Protein AF-A0A537VZK5-F1 (afdb_monomer)

Solvent-accessible surface area (backbone atoms only — not comparable to full-atom values): 18395 Å² total; per-residue (Å²): 130,75,86,84,69,88,68,86,87,81,90,80,52,67,83,76,54,86,67,63,68,49,71,30,63,66,46,79,45,68,76,48,63,39,73,44,89,52,49,59,64,36,48,45,47,54,58,51,16,31,22,66,58,9,38,40,39,42,30,26,63,31,46,58,53,68,75,75,38,53,90,72,53,58,36,39,59,65,86,51,36,68,50,45,47,51,54,50,47,51,53,52,49,52,42,42,75,72,62,44,44,65,63,48,29,78,39,42,51,56,53,47,56,73,60,74,35,38,86,65,44,71,49,78,49,66,49,80,35,42,14,63,35,74,67,23,55,52,50,44,54,52,51,63,75,42,44,69,62,43,48,72,66,74,82,44,54,70,70,52,51,51,52,42,46,51,44,33,52,34,66,88,19,35,33,55,44,67,29,35,27,39,21,36,30,24,36,55,64,88,73,72,97,76,75,91,78,66,81,75,70,100,75,64,49,74,57,55,48,48,50,63,10,75,58,40,63,74,46,48,73,70,47,43,52,51,53,54,74,45,44,46,83,44,78,47,52,57,69,43,69,80,39,50,52,70,37,85,36,58,50,32,41,35,31,54,37,42,35,31,40,35,27,46,96,88,41,81,74,48,79,43,40,58,30,36,73,49,52,56,63,14,59,73,71,72,40,43,23,84,35,26,31,32,27,73,28,56,30,37,30,40,35,20,46,57,66,36,45,52,45,42,51,75,74,26,64,54,41,33,53,43,53,53,50,52,52,56,53,53,62,58,64,76,76,111

pLDDT: mean 85.39, std 13.19, range [31.17, 97.88]

Secondary structure (DSSP, 8-state):
-GGGS--------TTTPPPPTT-EEEEEEES-GGG-S-HHHHHHHHHHTEEEEEEEEEEEEE-HHHHH-GGG--EESGGGHHHHHHHHHHHHHHHHHTT--SSHHHHHHHHHHHTT-EEEEEEEE--EEETTSHHHHHHHHHHHHHHHHHHHTSS--HHHHHHHHHHHH-TT-EEE--EEEEEEEEPPP------------TT--HHHHHHTSGGGTT--HHHHHHHHHHPEEEEE-TT-EEE-TTSB--EEEEEEES-EEEEETTEEEEEE-TT-EE-HHHHHHTSB-SSEEEESS-EEEEEEEHHHHHHHHHH-HHHHHHHHHHHHHHHHHTT-

Sequence (336 aa):
MIHETGLDVRRHDLDVDTLPEEEFDLIHGRAVVHNLKDPAEAVGRLASALKPGGWILLEDVEWSATLGQPDGLIVHPDAARPVVVKVWRAILGLMRKNGYNFDVARQLPTLLVDEDLVDVGAEVRASLVWGGSPPAGSAIRTIERFQDDLIGAADITEPEIDQTIAMLNDPSSALVRPAMVAAWGRRPHGDGGGGTQGMPPRTETVRSWMRTSPLFAKASEVEMSRVASLADELHVEEGEELTVEGQPGNTFFVIAKGTATVSRGGTRLVGLGPGSYFGEIALIEQGPRTATVTADSRMWLFVFDAKGFASLMNGIPSVANEIFRALAERKRNVKR

Nearest PDB structures (foldseek):
  3bpz-assembly1_D  TM=9.117E-01  e=1.332E-09  Mus musculus
  7t4u-assembly2_B  TM=8.070E-01  e=3.282E-10  Homo sapiens
  5kbf-assembly2_B  TM=7.351E-01  e=8.351E-10  Plasmodium falciparum 3D7
  4jv4-assembly1_A  TM=6.722E-01  e=6.788E-11  Bos taurus
  4z07-assembly1_C  TM=6.767E-01  e=1.831E-10  Homo sapiens

Foldseek 3Di:
DCPPPPDDDDDDDLQDDQADFQQALEAEAEQPLQQHPDSLSSLLSVLRNHHAFHKYKYKHFACCCLVPVQQPWDKPPSVLSVLLSQLVVLLVVVCVVVVGHNCVQVCVLVSCVVNPFAPKDKDKDKDKQFALDPVLVVVLVSSVVCVVVSVVVVSDDPVSNVSNNVLSNDRNIITIGGIMMMIMTTHHHPDDDDDPPDHDDPPQDPLNLLCQAPLCVPFDPVLSVLLSVQWDKDKDFAFDKPFAAQAQFFKKKAFSAAKKFKAAPNHTDDIDGRNDIDRVCCLVVVGGDRTIIGTRGITMIIMGGSVSVVCCLVVTVSNVVVVVVVVVVVVVVVVD

Mean predicted aligned error: 14.68 Å

Structure (mmCIF, N/CA/C/O backbone):
data_AF-A0A537VZK5-F1
#
_entry.id   AF-A0A537VZK5-F1
#
loop_
_atom_site.group_PDB
_atom_site.id
_atom_site.type_symbol
_atom_site.label_atom_id
_atom_site.label_alt_id
_atom_site.label_comp_id
_atom_site.label_asym_id
_atom_site.label_entity_id
_atom_site.label_seq_id
_atom_site.pdbx_PDB_ins_code
_atom_site.Cartn_x
_atom_site.Cartn_y
_atom_site.Cartn_z
_atom_site.occupancy
_atom_site.B_iso_or_equiv
_atom_site.auth_seq_id
_atom_site.auth_comp_id
_atom_site.auth_asym_id
_atom_site.auth_atom_id
_atom_site.pdbx_PDB_model_num
ATOM 1 N N . MET A 1 1 ? 21.939 -24.556 3.010 1.00 40.56 1 MET A N 1
ATOM 2 C CA . MET A 1 1 ? 20.934 -25.618 3.229 1.00 40.56 1 MET A CA 1
ATOM 3 C C . MET A 1 1 ? 19.870 -25.053 4.154 1.00 40.56 1 MET A C 1
ATOM 5 O O . MET A 1 1 ? 20.238 -24.463 5.154 1.00 40.56 1 MET A O 1
ATOM 9 N N . ILE A 1 2 ? 18.590 -25.152 3.788 1.00 52.56 2 ILE A N 1
ATOM 10 C CA . ILE A 1 2 ? 17.461 -24.421 4.413 1.00 52.56 2 ILE A CA 1
ATOM 11 C C . ILE A 1 2 ? 16.988 -25.058 5.747 1.00 52.56 2 ILE A C 1
ATOM 13 O O . ILE A 1 2 ? 16.162 -24.497 6.459 1.00 52.56 2 ILE A O 1
ATOM 17 N N . HIS A 1 3 ? 17.564 -26.194 6.147 1.00 50.75 3 HIS A N 1
ATOM 18 C CA . HIS A 1 3 ? 17.070 -27.032 7.247 1.00 50.75 3 HIS A CA 1
ATOM 19 C C . HIS A 1 3 ? 17.226 -26.473 8.679 1.00 50.75 3 HIS A C 1
ATOM 21 O O . HIS A 1 3 ? 16.722 -27.095 9.606 1.00 50.75 3 HIS A O 1
ATOM 27 N N . GLU A 1 4 ? 17.863 -25.317 8.892 1.00 55.53 4 GLU A N 1
ATOM 28 C CA . GLU A 1 4 ? 18.079 -24.744 10.241 1.00 55.53 4 GLU A CA 1
ATOM 29 C C . GLU A 1 4 ? 17.045 -23.682 10.663 1.00 55.53 4 GLU A C 1
ATOM 31 O O . GLU A 1 4 ? 17.162 -23.089 11.730 1.00 55.53 4 GLU A O 1
ATOM 36 N N . THR A 1 5 ? 16.024 -23.419 9.846 1.00 67.44 5 THR A N 1
ATOM 37 C CA . THR A 1 5 ? 15.188 -22.210 9.987 1.00 67.44 5 THR A CA 1
ATOM 38 C C . THR A 1 5 ? 13.800 -22.434 10.595 1.00 67.44 5 THR A C 1
ATOM 40 O O . THR A 1 5 ? 13.065 -21.469 10.779 1.00 67.44 5 THR A O 1
ATOM 43 N N . GLY A 1 6 ? 13.412 -23.676 10.908 1.00 81.94 6 GLY A N 1
ATOM 44 C CA . GLY A 1 6 ? 12.036 -23.976 11.337 1.00 81.94 6 GLY A CA 1
ATOM 45 C C . GLY A 1 6 ? 10.986 -23.741 10.239 1.00 81.94 6 GLY A C 1
ATOM 46 O O . GLY A 1 6 ? 9.806 -23.611 10.544 1.00 81.94 6 GLY A O 1
ATOM 47 N N . LEU A 1 7 ? 11.414 -23.669 8.973 1.00 83.81 7 LEU A N 1
ATOM 48 C CA . LEU A 1 7 ? 10.552 -23.481 7.809 1.00 83.81 7 LEU A CA 1
ATOM 49 C C . LEU A 1 7 ? 10.138 -24.831 7.211 1.00 83.81 7 LEU A C 1
ATOM 51 O O . LEU A 1 7 ? 10.992 -25.675 6.930 1.00 83.81 7 LEU A O 1
ATOM 55 N N . ASP A 1 8 ? 8.840 -24.995 6.952 1.00 86.12 8 ASP A N 1
ATOM 56 C CA . ASP A 1 8 ? 8.321 -26.008 6.029 1.00 86.12 8 ASP A CA 1
ATOM 57 C C . ASP A 1 8 ? 8.314 -25.417 4.612 1.00 86.12 8 ASP A C 1
ATOM 59 O O . ASP A 1 8 ? 7.637 -24.423 4.346 1.00 86.12 8 ASP A O 1
ATOM 63 N N . VAL A 1 9 ? 9.116 -25.983 3.707 1.00 89.38 9 VAL A N 1
ATOM 64 C CA . VAL A 1 9 ? 9.250 -25.486 2.331 1.00 89.38 9 VAL A CA 1
ATOM 65 C C . VAL A 1 9 ? 8.460 -26.387 1.399 1.00 89.38 9 VAL A C 1
ATOM 67 O O . VAL A 1 9 ? 8.862 -27.518 1.123 1.00 89.38 9 VAL A O 1
ATOM 70 N N . ARG A 1 10 ? 7.369 -25.848 0.856 1.00 88.56 10 ARG A N 1
ATOM 71 C CA . ARG A 1 10 ? 6.530 -26.517 -0.140 1.00 88.56 10 ARG A CA 1
ATOM 72 C C . ARG A 1 10 ? 6.710 -25.876 -1.512 1.00 88.56 10 ARG A C 1
ATOM 74 O O . ARG A 1 10 ? 7.043 -24.697 -1.626 1.00 88.56 10 ARG A O 1
ATOM 81 N N . ARG A 1 11 ? 6.495 -26.663 -2.566 1.00 90.62 11 ARG A N 1
ATOM 82 C CA . ARG A 1 11 ? 6.468 -26.186 -3.953 1.00 90.62 11 ARG A CA 1
ATOM 83 C C . ARG A 1 11 ? 5.035 -26.283 -4.459 1.00 90.62 11 ARG A C 1
ATOM 85 O O . ARG A 1 11 ? 4.481 -27.374 -4.430 1.00 90.62 11 ARG A O 1
ATOM 92 N N . HIS A 1 12 ? 4.507 -25.166 -4.944 1.00 89.00 12 HIS A N 1
ATOM 93 C CA . HIS A 1 12 ? 3.180 -25.069 -5.542 1.00 89.00 12 HIS A CA 1
ATOM 94 C C . HIS A 1 12 ? 3.254 -24.307 -6.866 1.00 89.00 12 HIS A C 1
ATOM 96 O O . HIS A 1 12 ? 4.015 -23.343 -6.987 1.00 89.00 12 HIS A O 1
ATOM 102 N N . ASP A 1 13 ? 2.467 -24.742 -7.840 1.00 90.69 13 ASP A N 1
ATOM 103 C CA . ASP A 1 13 ? 2.135 -24.007 -9.052 1.00 90.69 13 ASP A CA 1
ATOM 104 C C . ASP A 1 13 ? 0.774 -23.325 -8.867 1.00 90.69 13 ASP A C 1
ATOM 106 O O . ASP A 1 13 ? -0.269 -23.973 -8.892 1.00 90.69 13 ASP A O 1
ATOM 110 N N . LEU A 1 14 ? 0.778 -22.007 -8.664 1.00 89.62 14 LEU A N 1
ATOM 111 C CA . LEU A 1 14 ? -0.436 -21.238 -8.365 1.00 89.62 14 LEU A CA 1
ATOM 112 C C . LEU A 1 14 ? -1.453 -21.209 -9.518 1.00 89.62 14 LEU A C 1
ATOM 114 O O . LEU A 1 14 ? -2.614 -20.875 -9.272 1.00 89.62 14 LEU A O 1
ATOM 118 N N . ASP A 1 15 ? -1.056 -21.569 -10.745 1.00 88.19 15 ASP A N 1
ATOM 119 C CA . ASP A 1 15 ? -1.991 -21.658 -11.870 1.00 88.19 15 ASP A CA 1
ATOM 120 C C . ASP A 1 15 ? -2.901 -22.895 -11.760 1.00 88.19 15 ASP A C 1
ATOM 122 O O . ASP A 1 15 ? -4.039 -22.845 -12.230 1.00 88.19 15 ASP A O 1
ATOM 126 N N . VAL A 1 16 ? -2.432 -23.995 -11.154 1.00 89.31 16 VAL A N 1
ATOM 127 C CA . VAL A 1 16 ? -3.108 -25.308 -11.241 1.00 89.31 16 VAL A CA 1
ATOM 128 C C . VAL A 1 16 ? -3.256 -26.055 -9.920 1.00 89.31 16 VAL A C 1
ATOM 130 O O . VAL A 1 16 ? -4.174 -26.865 -9.787 1.00 89.31 16 VAL A O 1
ATOM 133 N N . ASP A 1 17 ? -2.378 -25.818 -8.950 1.00 90.94 17 ASP A N 1
ATOM 134 C CA . ASP A 1 17 ? -2.403 -26.549 -7.692 1.00 90.94 17 ASP A CA 1
ATOM 135 C C . ASP A 1 17 ? -3.514 -26.023 -6.784 1.00 90.94 17 ASP A C 1
ATOM 137 O O . ASP A 1 17 ? -3.741 -24.819 -6.642 1.00 90.94 17 ASP A O 1
ATOM 141 N N . THR A 1 18 ? -4.193 -26.947 -6.109 1.00 87.19 18 THR A N 1
ATOM 142 C CA . THR A 1 18 ? -5.117 -26.601 -5.030 1.00 87.19 18 THR A CA 1
ATOM 143 C C . THR A 1 18 ? -4.317 -26.204 -3.793 1.00 87.19 18 THR A C 1
ATOM 145 O O . THR A 1 18 ? -3.402 -26.920 -3.377 1.00 87.19 18 THR A O 1
ATOM 148 N N . LEU A 1 19 ? -4.667 -25.065 -3.199 1.00 89.44 19 LEU A N 1
ATOM 149 C CA . LEU A 1 19 ? -4.114 -24.625 -1.923 1.00 89.44 19 LEU A CA 1
ATOM 150 C C . LEU A 1 19 ? -4.980 -25.140 -0.767 1.00 89.44 19 LEU A C 1
ATOM 152 O O . LEU A 1 19 ? -6.185 -25.323 -0.945 1.00 89.44 19 LEU A O 1
ATOM 156 N N . PRO A 1 20 ? -4.386 -25.393 0.408 1.00 87.50 20 PRO A N 1
ATOM 157 C CA . PRO A 1 20 ? -5.155 -25.763 1.587 1.00 87.50 20 PRO A CA 1
ATOM 158 C C . PRO A 1 20 ? -6.077 -24.613 2.005 1.00 87.50 20 PRO A C 1
ATOM 160 O O . PRO A 1 20 ? -5.672 -23.454 1.984 1.00 87.50 20 PRO A O 1
ATOM 163 N N . GLU A 1 21 ? -7.309 -24.936 2.392 1.00 88.06 21 GLU A N 1
ATOM 164 C CA . GLU A 1 21 ? -8.277 -23.954 2.887 1.00 88.06 21 GLU A CA 1
ATOM 165 C C . GLU A 1 21 ? -7.982 -23.591 4.345 1.00 88.06 21 GLU A C 1
ATOM 167 O O . GLU A 1 21 ? -7.665 -24.459 5.159 1.00 88.06 21 GLU A O 1
ATOM 172 N N . GLU A 1 22 ? -8.112 -22.305 4.677 1.00 90.75 22 GLU A N 1
ATOM 173 C CA . GLU A 1 22 ? -8.005 -21.799 6.053 1.00 90.75 22 GLU A CA 1
ATOM 174 C C . GLU A 1 22 ? -6.732 -22.223 6.821 1.00 90.75 22 GLU A C 1
ATOM 176 O O . GLU A 1 22 ? -6.754 -22.400 8.041 1.00 90.75 22 GLU A O 1
ATOM 181 N N . GLU A 1 23 ? -5.594 -22.382 6.139 1.00 93.75 23 GLU A N 1
ATOM 182 C CA . GLU A 1 23 ? -4.337 -22.808 6.776 1.00 93.75 23 GLU A CA 1
ATOM 183 C C . GLU A 1 23 ? -3.498 -21.615 7.258 1.00 93.75 23 GLU A C 1
ATOM 185 O O . GLU A 1 23 ? -2.813 -21.706 8.284 1.00 93.75 23 GLU A O 1
ATOM 190 N N . PHE A 1 24 ? -3.570 -20.476 6.564 1.00 95.31 24 PHE A N 1
ATOM 191 C CA . PHE A 1 24 ? -2.608 -19.388 6.739 1.00 95.31 24 PHE A CA 1
ATOM 192 C C . PHE A 1 24 ? -3.184 -18.174 7.474 1.00 95.31 24 PHE A C 1
ATOM 194 O O . PHE A 1 24 ? -4.235 -17.642 7.126 1.00 95.31 24 PHE A O 1
ATOM 201 N N . ASP A 1 25 ? -2.447 -17.685 8.472 1.00 94.94 25 ASP A N 1
ATOM 202 C CA . ASP A 1 25 ? -2.722 -16.405 9.143 1.00 94.94 25 ASP A CA 1
ATOM 203 C C . ASP A 1 25 ? -2.212 -15.203 8.321 1.00 94.94 25 ASP A C 1
ATOM 205 O O . ASP A 1 25 ? -2.725 -14.089 8.442 1.00 94.94 25 ASP A O 1
ATOM 209 N N . LEU A 1 26 ? -1.204 -15.432 7.471 1.00 95.31 26 LEU A N 1
ATOM 210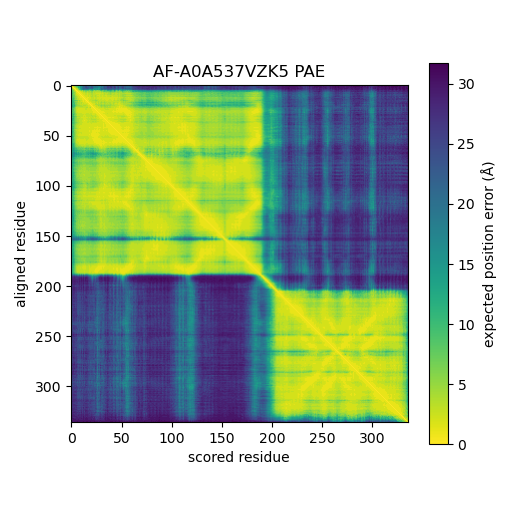 C CA . LEU A 1 26 ? -0.613 -14.446 6.571 1.00 95.31 26 LEU A CA 1
ATOM 211 C C . LEU A 1 26 ? -0.184 -15.111 5.259 1.00 95.31 26 LEU A C 1
ATOM 213 O O . LEU A 1 26 ? 0.545 -16.102 5.272 1.00 95.31 26 LEU A O 1
ATOM 217 N N . ILE A 1 27 ? -0.555 -14.502 4.138 1.00 97.12 27 ILE A N 1
ATOM 218 C CA . ILE A 1 27 ? -0.019 -14.803 2.811 1.00 97.12 27 ILE A CA 1
ATOM 219 C C . ILE A 1 27 ? 0.718 -13.568 2.303 1.00 97.12 27 ILE A C 1
ATOM 221 O O . ILE A 1 27 ? 0.155 -12.478 2.227 1.00 97.12 27 ILE A O 1
ATOM 225 N N . HIS A 1 28 ? 1.982 -13.740 1.925 1.00 96.94 28 HIS A N 1
ATOM 226 C CA . HIS A 1 28 ? 2.773 -12.698 1.275 1.00 96.94 28 HIS A CA 1
ATOM 227 C C . HIS A 1 28 ? 3.249 -13.188 -0.087 1.00 96.94 28 HIS A C 1
ATOM 229 O O . HIS A 1 28 ? 3.922 -14.213 -0.186 1.00 96.94 28 HIS A O 1
ATOM 235 N N . GLY A 1 29 ? 2.895 -12.454 -1.138 1.00 95.56 29 GLY A N 1
ATOM 236 C CA . GLY A 1 29 ? 3.362 -12.693 -2.498 1.00 95.56 29 GLY A CA 1
ATOM 237 C C . GLY A 1 29 ? 4.125 -11.477 -2.993 1.00 95.56 29 GLY A C 1
ATOM 238 O O . GLY A 1 29 ? 3.631 -10.359 -2.893 1.00 95.56 29 GLY A O 1
ATOM 239 N N . ARG A 1 30 ? 5.322 -11.671 -3.547 1.00 94.19 30 ARG A N 1
ATOM 240 C CA . ARG A 1 30 ? 6.125 -10.570 -4.087 1.00 94.19 30 ARG A CA 1
ATOM 241 C C . ARG A 1 30 ? 6.694 -10.928 -5.442 1.00 94.19 30 ARG A C 1
ATOM 243 O O . ARG A 1 30 ? 7.387 -11.934 -5.560 1.00 94.19 30 ARG A O 1
ATOM 250 N N . ALA A 1 31 ? 6.463 -10.064 -6.427 1.00 91.62 31 ALA A N 1
ATOM 251 C CA . ALA A 1 31 ? 6.943 -10.245 -7.790 1.00 91.62 31 ALA A CA 1
ATOM 252 C C . ALA A 1 31 ? 6.497 -11.592 -8.401 1.00 91.62 31 ALA A C 1
ATOM 254 O O . ALA A 1 31 ? 7.291 -12.259 -9.064 1.00 91.62 31 ALA A O 1
ATOM 255 N N . VAL A 1 32 ? 5.256 -12.014 -8.126 1.00 92.06 32 VAL A N 1
ATOM 256 C CA . VAL A 1 32 ? 4.755 -13.349 -8.496 1.00 92.06 32 VAL A CA 1
ATOM 257 C C . VAL A 1 32 ? 3.513 -13.306 -9.383 1.00 92.06 32 VAL A C 1
ATOM 259 O O . VAL A 1 32 ? 3.452 -14.073 -10.342 1.00 92.06 32 VAL A O 1
ATOM 262 N N . VAL A 1 33 ? 2.561 -12.403 -9.124 1.00 94.19 33 VAL A N 1
ATOM 263 C CA . VAL A 1 33 ? 1.228 -12.426 -9.751 1.00 94.19 33 VAL A CA 1
ATOM 264 C C . VAL A 1 33 ? 1.312 -12.100 -11.247 1.00 94.19 33 VAL A C 1
ATOM 266 O O . VAL A 1 33 ? 0.598 -12.693 -12.047 1.00 94.19 33 VAL A O 1
ATOM 269 N N . HIS A 1 34 ? 2.259 -11.256 -11.663 1.00 91.44 34 HIS A N 1
ATOM 270 C CA . HIS A 1 34 ? 2.532 -10.954 -13.078 1.00 91.44 34 HIS A CA 1
ATOM 271 C C . HIS A 1 34 ? 2.977 -12.150 -13.932 1.00 91.44 34 HIS A C 1
ATOM 273 O O . HIS A 1 34 ? 2.988 -12.032 -15.159 1.00 91.44 34 HIS A O 1
ATOM 279 N N . ASN A 1 35 ? 3.385 -13.264 -13.310 1.00 90.56 35 ASN A N 1
ATOM 280 C CA . ASN A 1 35 ? 3.770 -14.487 -14.021 1.00 90.56 35 ASN A CA 1
ATOM 281 C C . ASN A 1 35 ? 2.585 -15.438 -14.228 1.00 90.56 35 ASN A C 1
ATOM 283 O O . ASN A 1 35 ? 2.733 -16.421 -14.950 1.00 90.56 35 ASN A O 1
ATOM 287 N N . LEU A 1 36 ? 1.453 -15.183 -13.568 1.00 91.56 36 LEU A N 1
ATOM 288 C CA . LEU A 1 36 ? 0.306 -16.084 -13.554 1.00 91.56 36 LEU A CA 1
ATOM 289 C C . LEU A 1 36 ? -0.550 -15.879 -14.799 1.00 91.56 36 LEU A C 1
ATOM 291 O O . LEU A 1 36 ? -0.718 -14.754 -15.281 1.00 91.56 36 LEU A O 1
ATOM 295 N N . LYS A 1 37 ? -1.105 -16.978 -15.315 1.00 90.44 37 LYS A N 1
ATOM 296 C CA . LYS A 1 37 ? -1.960 -16.946 -16.510 1.00 90.44 37 LYS A CA 1
ATOM 297 C C . LYS A 1 37 ? -3.332 -16.375 -16.192 1.00 90.44 37 LYS A C 1
ATOM 299 O O . LYS A 1 37 ? -3.857 -15.597 -16.987 1.00 90.44 37 LYS A O 1
ATOM 304 N N . ASP A 1 38 ? -3.870 -16.745 -15.031 1.00 91.81 38 ASP A N 1
ATOM 305 C CA . ASP A 1 38 ? -5.116 -16.210 -14.488 1.00 91.81 38 ASP A CA 1
ATOM 306 C C . ASP A 1 38 ? -4.881 -15.635 -13.080 1.00 91.81 38 ASP A C 1
ATOM 308 O O . ASP A 1 38 ? -5.025 -16.329 -12.068 1.00 91.81 38 ASP A O 1
ATOM 312 N N . PRO A 1 39 ? -4.474 -14.355 -12.995 1.00 93.44 39 PRO A N 1
ATOM 313 C CA . PRO A 1 39 ? -4.279 -13.683 -11.721 1.00 93.44 39 PRO A CA 1
ATOM 314 C C . PRO A 1 39 ? -5.516 -13.662 -10.826 1.00 93.44 39 PRO A C 1
ATOM 316 O O . PRO A 1 39 ? -5.359 -13.720 -9.613 1.00 93.44 39 PRO A O 1
ATOM 319 N N . ALA A 1 40 ? -6.720 -13.557 -11.394 1.00 91.56 40 ALA A N 1
ATOM 320 C CA . ALA A 1 40 ? -7.941 -13.472 -10.601 1.00 91.56 40 ALA A CA 1
ATOM 321 C C . ALA A 1 40 ? -8.210 -14.806 -9.907 1.00 91.56 40 ALA A C 1
ATOM 323 O O . ALA A 1 40 ? -8.327 -14.854 -8.686 1.00 91.56 40 ALA A O 1
ATOM 324 N N . GLU A 1 41 ? -8.179 -15.902 -10.667 1.00 93.06 41 GLU A N 1
ATOM 325 C CA . GLU A 1 41 ? -8.389 -17.235 -10.107 1.00 93.06 41 GLU A CA 1
ATOM 326 C C . GLU A 1 41 ? -7.320 -17.589 -9.059 1.00 93.06 41 GLU A C 1
ATOM 328 O O . GLU A 1 41 ? -7.631 -18.104 -7.983 1.00 93.06 41 GLU A O 1
ATOM 333 N N . ALA A 1 42 ? -6.052 -17.269 -9.330 1.00 94.62 42 ALA A N 1
ATOM 334 C CA . ALA A 1 42 ? -4.977 -17.523 -8.379 1.00 94.62 42 ALA A CA 1
ATOM 335 C C . ALA A 1 42 ? -5.103 -16.682 -7.098 1.00 94.62 42 ALA A C 1
ATOM 337 O O . ALA A 1 42 ? -4.849 -17.193 -6.004 1.00 94.62 42 ALA A O 1
ATOM 338 N N . VAL A 1 43 ? -5.513 -15.413 -7.204 1.00 95.00 43 VAL A N 1
ATOM 339 C CA . VAL A 1 43 ? -5.774 -14.560 -6.035 1.00 95.00 43 VAL A CA 1
ATOM 340 C C . VAL A 1 43 ? -6.941 -15.106 -5.211 1.00 95.00 43 VAL A C 1
ATOM 342 O O . VAL A 1 43 ? -6.810 -15.160 -3.988 1.00 95.00 43 VAL A O 1
ATOM 345 N N . GLY A 1 44 ? -8.005 -15.615 -5.835 1.00 93.00 44 GLY A N 1
ATOM 346 C CA . GLY A 1 44 ? -9.110 -16.251 -5.110 1.00 93.00 44 GLY A CA 1
ATOM 347 C C . GLY A 1 44 ? -8.720 -17.535 -4.378 1.00 93.00 44 GLY A C 1
ATOM 348 O O . GLY A 1 44 ? -9.112 -17.751 -3.226 1.00 93.00 44 GLY A O 1
ATOM 349 N N . ARG A 1 45 ? -7.841 -18.357 -4.969 1.00 93.75 45 ARG A N 1
ATOM 350 C CA . ARG A 1 45 ? -7.252 -19.515 -4.267 1.00 93.75 45 ARG A CA 1
ATOM 351 C C . ARG A 1 45 ? -6.432 -19.083 -3.053 1.00 93.75 45 ARG A C 1
ATOM 353 O O . ARG A 1 45 ? -6.542 -19.695 -1.994 1.00 93.75 45 ARG A O 1
ATOM 360 N N . LEU A 1 46 ? -5.628 -18.025 -3.187 1.00 95.56 46 LEU A N 1
ATOM 361 C CA . LEU A 1 46 ? -4.853 -17.474 -2.071 1.00 95.56 46 LEU A CA 1
ATOM 362 C C . LEU A 1 46 ? -5.775 -16.913 -0.978 1.00 95.56 46 LEU A C 1
ATOM 364 O O . LEU A 1 46 ? -5.567 -17.206 0.194 1.00 95.56 46 LEU A O 1
ATOM 368 N N . ALA A 1 47 ? -6.816 -16.162 -1.339 1.00 93.69 47 ALA A N 1
ATOM 369 C CA . ALA A 1 47 ? -7.781 -15.617 -0.385 1.00 93.69 47 ALA A CA 1
ATOM 370 C C . ALA A 1 47 ? -8.512 -16.725 0.397 1.00 93.69 47 ALA A C 1
ATOM 372 O O . ALA A 1 47 ? -8.663 -16.625 1.615 1.00 93.69 47 ALA A O 1
ATOM 373 N N . SER A 1 48 ? -8.887 -17.816 -0.278 1.00 92.31 48 SER A N 1
ATOM 374 C CA . SER A 1 48 ? -9.536 -18.988 0.335 1.00 92.31 48 SER A CA 1
ATOM 375 C C . SER A 1 48 ? -8.620 -19.752 1.300 1.00 92.31 48 SER A C 1
ATOM 377 O O . SER A 1 48 ? -9.082 -20.363 2.264 1.00 92.31 48 SER A O 1
ATOM 379 N N . ALA A 1 49 ? -7.306 -19.687 1.080 1.00 95.44 49 ALA A N 1
ATOM 380 C CA . ALA A 1 49 ? -6.315 -20.324 1.939 1.00 95.44 49 ALA A CA 1
ATOM 381 C C . ALA A 1 49 ? -6.070 -19.573 3.265 1.00 95.44 49 ALA A C 1
ATOM 383 O O . ALA A 1 49 ? -5.409 -20.098 4.167 1.00 95.44 49 ALA A O 1
ATOM 384 N N . LEU A 1 50 ? -6.604 -18.355 3.416 1.00 95.94 50 LEU A N 1
ATOM 385 C CA . LEU A 1 50 ? -6.522 -17.594 4.661 1.00 95.94 50 LEU A CA 1
ATOM 386 C C . LEU A 1 50 ? -7.489 -18.134 5.715 1.00 95.94 50 LEU A C 1
ATOM 388 O O . LEU A 1 50 ? -8.653 -18.425 5.440 1.00 95.94 50 LEU A O 1
ATOM 392 N N . LYS A 1 51 ? -7.053 -18.164 6.972 1.00 95.69 51 LYS A N 1
ATOM 393 C CA . LYS A 1 51 ? -7.952 -18.304 8.128 1.00 95.69 51 LYS A CA 1
ATOM 394 C C . LYS A 1 51 ? -8.882 -17.095 8.253 1.00 95.69 51 LYS A C 1
ATOM 396 O O . LYS A 1 51 ? -8.525 -16.009 7.787 1.00 95.69 51 LYS A O 1
ATOM 401 N N . PRO A 1 52 ? -10.039 -17.218 8.927 1.00 91.94 52 PRO A N 1
ATOM 402 C CA . PRO A 1 52 ? -10.836 -16.055 9.303 1.00 91.94 52 PRO A CA 1
ATOM 403 C C . PRO A 1 52 ? -9.985 -15.039 10.080 1.00 91.94 52 PRO A C 1
ATOM 405 O O . PRO A 1 52 ? -9.375 -15.372 11.094 1.00 91.94 52 PRO A O 1
ATOM 408 N N . GLY A 1 53 ? -9.923 -13.795 9.606 1.00 85.81 53 GLY A N 1
ATOM 409 C CA . GLY A 1 53 ? -9.046 -12.760 10.159 1.00 85.81 53 GLY A CA 1
ATOM 410 C C . GLY A 1 53 ? -7.608 -12.744 9.641 1.00 85.81 53 GLY A C 1
ATOM 411 O O . GLY A 1 53 ? -6.860 -11.852 10.050 1.00 85.81 53 GLY A O 1
ATOM 412 N N . GLY A 1 54 ? -7.218 -13.689 8.783 1.00 93.81 54 GLY A N 1
ATOM 413 C CA . GLY A 1 54 ? -5.895 -13.746 8.165 1.00 93.81 54 GLY A CA 1
ATOM 414 C C . GLY A 1 54 ? -5.682 -12.637 7.136 1.00 93.81 54 GLY A C 1
ATOM 415 O O . GLY A 1 54 ? -6.642 -12.111 6.568 1.00 93.81 54 GLY A O 1
ATOM 416 N N . TRP A 1 55 ? -4.424 -12.275 6.898 1.00 95.31 55 TRP A N 1
ATOM 417 C CA . TRP A 1 55 ? -4.038 -11.194 5.987 1.00 95.31 55 TRP A CA 1
ATOM 418 C C . TRP A 1 55 ? -3.402 -11.718 4.706 1.00 95.31 55 TRP A C 1
ATOM 420 O O . TRP A 1 55 ? -2.615 -12.658 4.731 1.00 95.31 55 TRP A O 1
ATOM 430 N N . ILE A 1 56 ? -3.662 -11.044 3.592 1.00 97.62 56 ILE A N 1
ATOM 431 C CA . ILE A 1 56 ? -2.905 -11.204 2.353 1.00 97.62 56 ILE A CA 1
ATOM 432 C C . ILE A 1 56 ? -2.247 -9.880 1.982 1.00 97.62 56 ILE A C 1
ATOM 434 O O . ILE A 1 56 ? -2.874 -8.828 2.072 1.00 97.62 56 ILE A O 1
ATOM 438 N N . LEU A 1 57 ? -0.983 -9.940 1.571 1.00 97.56 57 LEU A N 1
ATOM 439 C CA . LEU A 1 57 ? -0.219 -8.832 1.008 1.00 97.56 57 LEU A CA 1
ATOM 440 C C . LEU A 1 57 ? 0.411 -9.298 -0.304 1.00 97.56 57 LEU A C 1
ATOM 442 O O . LEU A 1 57 ? 1.268 -10.182 -0.310 1.00 97.56 57 LEU A O 1
ATOM 446 N N . LEU A 1 58 ? -0.001 -8.689 -1.409 1.00 97.88 58 LEU A N 1
ATOM 447 C CA . LEU A 1 58 ? 0.545 -8.939 -2.736 1.00 97.88 58 LEU A CA 1
ATOM 448 C C . LEU A 1 58 ? 1.294 -7.704 -3.216 1.00 97.88 58 LEU A C 1
ATOM 450 O O . LEU A 1 58 ? 0.770 -6.592 -3.203 1.00 97.88 58 LEU A O 1
ATOM 454 N N . GLU A 1 59 ? 2.528 -7.908 -3.650 1.00 97.12 59 GLU A N 1
ATOM 455 C CA . GLU A 1 59 ? 3.390 -6.870 -4.189 1.00 97.12 59 GLU A CA 1
ATOM 456 C C . GLU A 1 59 ? 3.773 -7.196 -5.629 1.00 97.12 59 GLU A C 1
ATOM 458 O O . GLU A 1 59 ? 4.362 -8.251 -5.887 1.00 97.12 59 GLU A O 1
ATOM 463 N N . ASP A 1 60 ? 3.510 -6.273 -6.556 1.00 95.75 60 ASP A N 1
ATOM 464 C CA . ASP A 1 60 ? 3.972 -6.403 -7.934 1.00 95.75 60 ASP A CA 1
ATOM 465 C C . ASP A 1 60 ? 4.481 -5.120 -8.584 1.00 95.75 60 ASP A C 1
ATOM 467 O O . ASP A 1 60 ? 4.157 -3.997 -8.192 1.00 95.75 60 ASP A O 1
ATOM 471 N N . VAL A 1 61 ? 5.340 -5.310 -9.589 1.00 92.56 61 VAL A N 1
ATOM 472 C CA . VAL A 1 61 ? 6.068 -4.220 -10.243 1.00 92.56 61 VAL A CA 1
ATOM 473 C C . VAL A 1 61 ? 5.200 -3.541 -11.300 1.00 92.56 61 VAL A C 1
ATOM 475 O O . VAL A 1 61 ? 4.708 -4.173 -12.231 1.00 92.56 61 VAL A O 1
ATOM 478 N N . GLU A 1 62 ? 5.078 -2.225 -11.185 1.00 90.75 62 GLU A N 1
ATOM 479 C CA . GLU A 1 62 ? 4.317 -1.352 -12.066 1.00 90.75 62 GLU A CA 1
ATOM 480 C C . GLU A 1 62 ? 5.259 -0.623 -13.033 1.00 90.75 62 GLU A C 1
ATOM 482 O O . GLU A 1 62 ? 6.139 0.145 -12.631 1.00 90.75 62 GLU A O 1
ATOM 487 N N . TRP A 1 63 ? 5.073 -0.884 -14.328 1.00 87.00 63 TRP A N 1
ATOM 488 C CA . TRP A 1 63 ? 5.969 -0.432 -15.397 1.00 87.00 63 TRP A CA 1
ATOM 489 C C . TRP A 1 63 ? 5.381 0.684 -16.275 1.00 87.00 63 TRP A C 1
ATOM 491 O O . TRP A 1 63 ? 5.986 1.043 -17.290 1.00 87.00 63 TRP A O 1
ATOM 501 N N . SER A 1 64 ? 4.217 1.252 -15.933 1.00 77.81 64 SER A N 1
ATOM 502 C CA . SER A 1 64 ? 3.528 2.233 -16.785 1.00 77.81 64 SER A CA 1
ATOM 503 C C . SER A 1 64 ? 4.360 3.481 -17.066 1.00 77.81 64 SER A C 1
ATOM 505 O O . SER A 1 64 ? 4.297 3.996 -18.179 1.00 77.81 64 SER A O 1
ATOM 507 N N . ALA A 1 65 ? 5.192 3.936 -16.125 1.00 76.44 65 ALA A N 1
ATOM 508 C CA . ALA A 1 65 ? 6.073 5.082 -16.351 1.00 76.44 65 ALA A CA 1
ATOM 509 C C . ALA A 1 65 ? 7.081 4.808 -17.483 1.00 76.44 65 ALA A C 1
ATOM 511 O O . ALA A 1 65 ? 7.213 5.602 -18.412 1.00 76.44 65 ALA A O 1
ATOM 512 N N . THR A 1 66 ? 7.736 3.644 -17.459 1.00 76.06 66 THR A N 1
ATOM 513 C CA . THR A 1 66 ? 8.717 3.240 -18.479 1.00 76.06 66 THR A CA 1
ATOM 514 C C . THR A 1 66 ? 8.065 2.960 -19.836 1.00 76.06 66 THR A C 1
ATOM 516 O O . THR A 1 66 ? 8.649 3.260 -20.877 1.00 76.06 66 THR A O 1
ATOM 519 N N . LEU A 1 67 ? 6.857 2.386 -19.844 1.00 77.00 67 LEU A N 1
ATOM 520 C CA . LEU A 1 67 ? 6.161 1.989 -21.073 1.00 77.00 67 LEU A CA 1
ATOM 521 C C . LEU A 1 67 ? 5.356 3.128 -21.715 1.00 77.00 67 LEU A C 1
ATOM 523 O O . LEU A 1 67 ? 5.325 3.236 -22.940 1.00 77.00 67 LEU A O 1
ATOM 527 N N . GLY A 1 68 ? 4.685 3.943 -20.902 1.00 75.88 68 GLY A N 1
ATOM 528 C CA . GLY A 1 68 ? 3.696 4.932 -21.332 1.00 75.88 68 GLY A CA 1
ATOM 529 C C . GLY A 1 68 ? 4.169 6.385 -21.286 1.00 75.88 68 GLY A C 1
ATOM 530 O O . GLY A 1 68 ? 3.639 7.199 -22.037 1.00 75.88 68 GLY A O 1
ATOM 531 N N . GLN A 1 69 ? 5.163 6.724 -20.455 1.00 79.88 69 GLN A N 1
ATOM 532 C CA . GLN A 1 69 ? 5.717 8.085 -20.347 1.00 79.88 69 GLN A CA 1
ATOM 533 C C . GLN A 1 69 ? 7.259 8.094 -20.362 1.00 79.88 69 GLN A C 1
ATOM 535 O O . GLN A 1 69 ? 7.888 8.646 -19.457 1.00 79.88 69 GLN A O 1
ATOM 540 N N . PRO A 1 70 ? 7.893 7.510 -21.397 1.00 78.75 70 PRO A N 1
ATOM 541 C CA . PRO A 1 70 ? 9.347 7.343 -21.458 1.00 78.75 70 PRO A CA 1
ATOM 542 C C . PRO A 1 70 ? 10.126 8.659 -21.319 1.00 78.75 70 PRO A C 1
ATOM 544 O O . PRO A 1 70 ? 11.159 8.703 -20.653 1.00 78.75 70 PRO A O 1
ATOM 547 N N . ASP A 1 71 ? 9.604 9.745 -21.890 1.00 80.44 71 ASP A N 1
ATOM 548 C CA . ASP A 1 71 ? 10.253 11.058 -21.850 1.00 80.44 71 ASP A CA 1
ATOM 549 C C . ASP A 1 71 ? 10.209 11.698 -20.456 1.00 80.44 71 ASP A C 1
ATOM 551 O O . ASP A 1 71 ? 11.012 12.581 -20.167 1.00 80.44 71 ASP A O 1
ATOM 555 N N . GLY A 1 72 ? 9.309 11.244 -19.578 1.00 79.81 72 GLY A N 1
ATOM 556 C CA . GLY A 1 72 ? 9.186 11.692 -18.190 1.00 79.81 72 GLY A CA 1
ATOM 557 C C . GLY A 1 72 ? 9.975 10.847 -17.188 1.00 79.81 72 GLY A C 1
ATOM 558 O O . GLY A 1 72 ? 9.947 11.149 -15.994 1.00 79.81 72 GLY A O 1
ATOM 559 N N . LEU A 1 73 ? 10.668 9.792 -17.637 1.00 84.69 73 LEU A N 1
ATOM 560 C CA . LEU A 1 73 ? 11.424 8.924 -16.740 1.00 84.69 73 LEU A CA 1
ATOM 561 C C . LEU A 1 73 ? 12.577 9.703 -16.097 1.00 84.69 73 LEU A C 1
ATOM 563 O O . LEU A 1 73 ? 13.424 10.280 -16.780 1.00 84.69 73 LEU A O 1
ATOM 567 N N . ILE A 1 74 ? 12.624 9.694 -14.767 1.00 87.81 74 ILE A N 1
ATOM 568 C CA . ILE A 1 74 ? 13.684 10.358 -14.010 1.00 87.81 74 ILE A CA 1
ATOM 569 C C . ILE A 1 74 ? 14.961 9.527 -14.149 1.00 87.81 74 ILE A C 1
ATOM 571 O O . ILE A 1 74 ? 15.058 8.427 -13.603 1.00 87.81 74 ILE A O 1
ATOM 575 N N . VAL A 1 75 ? 15.923 10.074 -14.889 1.00 92.94 75 VAL A N 1
ATOM 576 C CA . VAL A 1 75 ? 17.256 9.518 -15.140 1.00 92.94 75 VAL A CA 1
ATOM 577 C C . VAL A 1 75 ? 18.258 10.662 -15.040 1.00 92.94 75 VAL A C 1
ATOM 579 O O . VAL A 1 75 ? 18.044 11.709 -15.639 1.00 92.94 75 VAL A O 1
ATOM 582 N N . HIS A 1 76 ? 19.342 10.466 -14.299 1.00 94.25 76 HIS A N 1
ATOM 583 C CA . HIS A 1 76 ? 20.432 11.416 -14.144 1.00 94.25 76 HIS A CA 1
ATOM 584 C C . HIS A 1 76 ? 21.769 10.750 -14.517 1.00 94.25 76 HIS A C 1
ATOM 586 O O . HIS A 1 76 ? 22.049 9.671 -13.996 1.00 94.25 76 HIS A O 1
ATOM 592 N N . PRO A 1 77 ? 22.605 11.371 -15.369 1.00 94.94 77 PRO A N 1
ATOM 593 C CA . PRO A 1 77 ? 22.336 12.614 -16.095 1.00 94.94 77 PRO A CA 1
ATOM 594 C C . PRO A 1 77 ? 21.238 12.443 -17.159 1.00 94.94 77 PRO A C 1
ATOM 596 O O . PRO A 1 77 ? 21.079 11.366 -17.732 1.00 94.94 77 PRO A O 1
ATOM 599 N N . ASP A 1 78 ? 20.519 13.526 -17.473 1.00 93.38 78 ASP A N 1
ATOM 600 C CA . ASP A 1 78 ? 19.413 13.514 -18.451 1.00 93.38 78 ASP A CA 1
ATOM 601 C C . ASP A 1 78 ? 19.839 12.987 -19.831 1.00 93.38 78 ASP A C 1
ATOM 603 O O . ASP A 1 78 ? 19.056 12.335 -20.522 1.00 93.38 78 ASP A O 1
ATOM 607 N N . ALA A 1 79 ? 21.101 13.205 -20.211 1.00 93.25 79 ALA A N 1
ATOM 608 C CA . ALA A 1 79 ? 21.672 12.723 -21.467 1.00 93.25 79 ALA A CA 1
ATOM 609 C C . ALA A 1 79 ? 21.671 11.185 -21.600 1.00 93.25 79 ALA A C 1
ATOM 611 O O . ALA A 1 79 ? 21.696 10.679 -22.719 1.00 93.25 79 ALA A O 1
ATOM 612 N N . ALA A 1 80 ? 21.617 10.436 -20.491 1.00 92.00 80 ALA A N 1
ATOM 613 C CA . ALA A 1 80 ? 21.539 8.974 -20.505 1.00 92.00 80 ALA A CA 1
ATOM 614 C C . ALA A 1 80 ? 20.105 8.448 -20.712 1.00 92.00 80 ALA A C 1
ATOM 616 O O . ALA A 1 80 ? 19.919 7.281 -21.054 1.00 92.00 80 ALA A O 1
ATOM 617 N N . ARG A 1 81 ? 19.074 9.289 -20.541 1.00 92.44 81 ARG A N 1
ATOM 618 C CA . ARG A 1 81 ? 17.665 8.867 -20.599 1.00 92.44 81 ARG A CA 1
ATOM 619 C C . ARG A 1 81 ? 17.297 8.131 -21.895 1.00 92.44 81 ARG A C 1
ATOM 621 O O . ARG A 1 81 ? 16.680 7.073 -21.775 1.00 92.44 81 ARG A O 1
ATOM 628 N N . PRO A 1 82 ? 17.671 8.599 -23.107 1.00 92.06 82 PRO A N 1
ATOM 629 C CA . PRO A 1 82 ? 17.242 7.945 -24.343 1.00 92.06 82 PRO A CA 1
ATOM 630 C C . PRO A 1 82 ? 17.713 6.491 -24.451 1.00 92.06 82 PRO A C 1
ATOM 632 O O . PRO A 1 82 ? 16.909 5.615 -24.762 1.00 92.06 82 PRO A O 1
ATOM 635 N N . VAL A 1 83 ? 18.986 6.217 -24.141 1.00 92.69 83 VAL A N 1
ATOM 636 C CA . VAL A 1 83 ? 19.545 4.858 -24.225 1.00 92.69 83 VAL A CA 1
ATOM 637 C C . VAL A 1 83 ? 18.978 3.945 -23.135 1.00 92.69 83 VAL A C 1
ATOM 639 O O . VAL A 1 83 ? 18.563 2.827 -23.431 1.00 92.69 83 VAL A O 1
ATOM 642 N N . VAL A 1 84 ? 18.836 4.452 -21.904 1.00 91.25 84 VAL A N 1
ATOM 643 C CA . VAL A 1 84 ? 18.262 3.707 -20.770 1.00 91.25 84 VAL A CA 1
ATOM 644 C C . VAL A 1 84 ? 16.824 3.293 -21.070 1.00 91.25 84 VAL A C 1
ATOM 646 O O . VAL A 1 84 ? 16.458 2.129 -20.910 1.00 91.25 84 VAL A O 1
ATOM 649 N N . VAL A 1 85 ? 16.002 4.232 -21.544 1.00 90.94 85 VAL A N 1
ATOM 650 C CA . VAL A 1 85 ? 14.614 3.963 -21.938 1.00 90.94 85 VAL A CA 1
ATOM 651 C C . VAL A 1 85 ? 14.560 2.942 -23.071 1.00 90.94 85 VAL A C 1
ATOM 653 O O . VAL A 1 85 ? 13.730 2.032 -23.024 1.00 90.94 85 VAL A O 1
ATOM 656 N N . LYS A 1 86 ? 15.430 3.072 -24.079 1.00 91.00 86 LYS A N 1
ATOM 657 C CA . LYS A 1 86 ? 15.481 2.159 -25.227 1.00 91.00 86 LYS A CA 1
ATOM 658 C C . LYS A 1 86 ? 15.758 0.719 -24.779 1.00 91.00 86 LYS A C 1
ATOM 660 O O . LYS A 1 86 ? 14.977 -0.173 -25.111 1.00 91.00 86 LYS A O 1
ATOM 665 N N . VAL A 1 87 ? 16.803 0.511 -23.972 1.00 91.56 87 VAL A N 1
ATOM 666 C CA . VAL A 1 87 ? 17.185 -0.811 -23.444 1.00 91.56 87 VAL A CA 1
ATOM 667 C C . VAL A 1 87 ? 16.072 -1.400 -22.575 1.00 91.56 87 VAL A C 1
ATOM 669 O O . VAL A 1 87 ? 15.648 -2.533 -22.809 1.00 91.56 87 VAL A O 1
ATOM 672 N N . TRP A 1 88 ? 15.517 -0.632 -21.630 1.00 90.06 88 TRP A N 1
ATOM 673 C CA . TRP A 1 88 ? 14.431 -1.132 -20.780 1.00 90.06 88 TRP A CA 1
ATOM 674 C C . TRP A 1 88 ? 13.176 -1.485 -21.574 1.00 90.06 88 TRP A C 1
ATOM 676 O O . TRP A 1 88 ? 12.572 -2.523 -21.322 1.00 90.06 88 TRP A O 1
ATOM 686 N N . ARG A 1 89 ? 12.783 -0.682 -22.568 1.00 89.44 89 ARG A N 1
ATOM 687 C CA . ARG A 1 89 ? 11.627 -1.010 -23.416 1.00 89.44 89 ARG A CA 1
ATOM 688 C C . ARG A 1 89 ? 11.836 -2.294 -24.211 1.00 89.44 89 ARG A C 1
ATOM 690 O O . ARG A 1 89 ? 10.879 -3.051 -24.361 1.00 89.44 89 ARG A O 1
ATOM 697 N N . ALA A 1 90 ? 13.051 -2.551 -24.690 1.00 91.12 90 ALA A N 1
ATOM 698 C CA . ALA A 1 90 ? 13.370 -3.795 -25.379 1.00 91.12 90 ALA A CA 1
ATOM 699 C C . ALA A 1 90 ? 13.261 -5.007 -24.435 1.00 91.12 90 ALA A C 1
ATOM 701 O O . ALA A 1 90 ? 12.577 -5.973 -24.774 1.00 91.12 90 ALA A O 1
ATOM 702 N N . ILE A 1 91 ? 13.809 -4.913 -23.215 1.00 90.38 91 ILE A N 1
ATOM 703 C CA . ILE A 1 91 ? 13.672 -5.952 -22.175 1.00 90.38 91 ILE A CA 1
ATOM 704 C C . ILE A 1 91 ? 12.195 -6.220 -21.864 1.00 90.38 91 ILE A C 1
ATOM 706 O O . ILE A 1 91 ? 11.745 -7.364 -21.901 1.00 90.38 91 ILE A O 1
ATOM 710 N N . LEU A 1 92 ? 11.407 -5.170 -21.618 1.00 89.75 92 LEU A N 1
ATOM 711 C CA . LEU A 1 92 ? 9.978 -5.310 -21.326 1.00 89.75 92 LEU A CA 1
ATOM 712 C C . LEU A 1 92 ? 9.203 -5.892 -22.517 1.00 89.75 92 LEU A C 1
ATOM 714 O O . LEU A 1 92 ? 8.264 -6.664 -22.329 1.00 89.75 92 LEU A O 1
ATOM 718 N N . GLY A 1 93 ? 9.611 -5.576 -23.748 1.00 89.75 93 GLY A N 1
ATOM 719 C CA . GLY A 1 93 ? 9.069 -6.183 -24.961 1.00 89.75 93 GLY A CA 1
ATOM 720 C C . GLY A 1 93 ? 9.327 -7.690 -25.038 1.00 89.75 93 GLY A C 1
ATOM 721 O O . GLY A 1 93 ? 8.406 -8.446 -25.351 1.00 89.75 93 GLY A O 1
ATOM 722 N N . LEU A 1 94 ? 10.544 -8.136 -24.713 1.00 89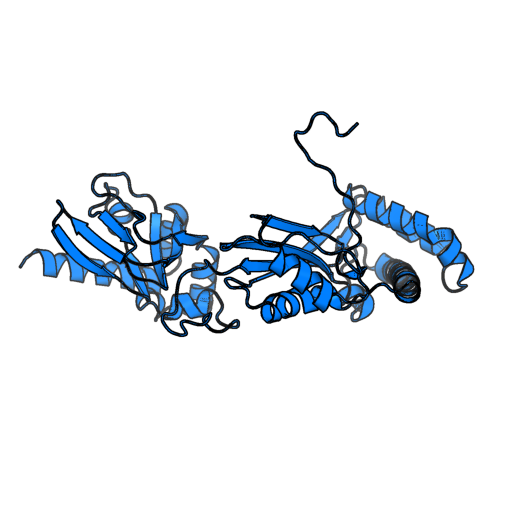.19 94 LEU A N 1
ATOM 723 C CA . LEU A 1 94 ? 10.900 -9.560 -24.635 1.00 89.19 94 LEU A CA 1
ATOM 724 C C . LEU A 1 94 ? 10.107 -10.274 -23.537 1.00 89.19 94 LEU A C 1
ATOM 726 O O . LEU A 1 94 ? 9.499 -11.313 -23.782 1.00 89.19 94 LEU A O 1
ATOM 730 N N . MET A 1 95 ? 10.030 -9.678 -22.348 1.00 87.81 95 MET A N 1
ATOM 731 C CA . MET A 1 95 ? 9.236 -10.211 -21.239 1.00 87.81 95 MET A CA 1
ATOM 732 C C . MET A 1 95 ? 7.754 -10.346 -21.617 1.00 87.81 95 MET A C 1
ATOM 734 O O . MET A 1 95 ? 7.160 -11.396 -21.386 1.00 87.81 95 MET A O 1
ATOM 738 N N . ARG A 1 96 ? 7.166 -9.341 -22.282 1.00 88.38 96 ARG A N 1
ATOM 739 C CA . ARG A 1 96 ? 5.776 -9.412 -22.765 1.00 88.38 96 ARG A CA 1
ATOM 740 C C . ARG A 1 96 ? 5.572 -10.566 -23.748 1.00 88.38 96 ARG A C 1
ATOM 742 O O . ARG A 1 96 ? 4.573 -11.270 -23.647 1.00 88.38 96 ARG A O 1
ATOM 749 N N . LYS A 1 97 ? 6.507 -10.780 -24.685 1.00 87.81 97 LYS A N 1
ATOM 750 C CA . LYS A 1 97 ? 6.460 -11.921 -25.624 1.00 87.81 97 LYS A CA 1
ATOM 751 C C . LYS A 1 97 ? 6.496 -13.268 -24.897 1.00 87.81 97 LYS A C 1
ATOM 753 O O . LYS A 1 97 ? 5.872 -14.214 -25.362 1.00 87.81 97 LYS A O 1
ATOM 758 N N . ASN A 1 98 ? 7.157 -13.323 -23.743 1.00 86.06 98 ASN A N 1
ATOM 759 C CA . ASN A 1 98 ? 7.226 -14.503 -22.882 1.00 86.06 98 ASN A CA 1
ATOM 760 C C . ASN A 1 98 ? 6.034 -14.630 -21.912 1.00 86.06 98 ASN A C 1
ATOM 762 O O . ASN A 1 98 ? 6.092 -15.427 -20.980 1.00 86.06 98 ASN A O 1
ATOM 766 N N . GLY A 1 99 ? 4.952 -13.872 -22.126 1.00 85.12 99 GLY A N 1
ATOM 767 C CA . GLY A 1 99 ? 3.698 -14.003 -21.377 1.00 85.12 99 GLY A CA 1
ATOM 768 C C . GLY A 1 99 ? 3.594 -13.135 -20.122 1.00 85.12 99 GLY A C 1
ATOM 769 O O . GLY A 1 99 ? 2.646 -13.289 -19.363 1.00 85.12 99 GLY A O 1
ATOM 770 N N . TYR A 1 100 ? 4.531 -12.212 -19.901 1.00 86.75 100 TYR A N 1
ATOM 771 C CA . TYR A 1 100 ? 4.525 -11.359 -18.714 1.00 86.75 100 TYR A CA 1
ATOM 772 C C . TYR A 1 100 ? 3.385 -10.329 -18.748 1.00 86.75 100 TYR A C 1
ATOM 774 O O . TYR A 1 100 ? 3.286 -9.525 -19.686 1.00 86.75 100 TYR A O 1
ATOM 782 N N . ASN A 1 101 ? 2.553 -10.314 -17.703 1.00 88.38 101 ASN A N 1
ATOM 783 C CA . ASN A 1 101 ? 1.444 -9.373 -17.578 1.00 88.38 101 ASN A CA 1
ATOM 784 C C . ASN A 1 101 ? 1.871 -8.111 -16.808 1.00 88.38 101 ASN A C 1
ATOM 786 O O . ASN A 1 101 ? 1.956 -8.099 -15.584 1.00 88.38 101 ASN A O 1
ATOM 790 N N . PHE A 1 102 ? 2.102 -7.017 -17.536 1.00 88.50 102 PHE A N 1
ATOM 791 C CA . PHE A 1 102 ? 2.525 -5.733 -16.959 1.00 88.50 102 PHE A CA 1
ATOM 792 C C . PHE A 1 102 ? 1.3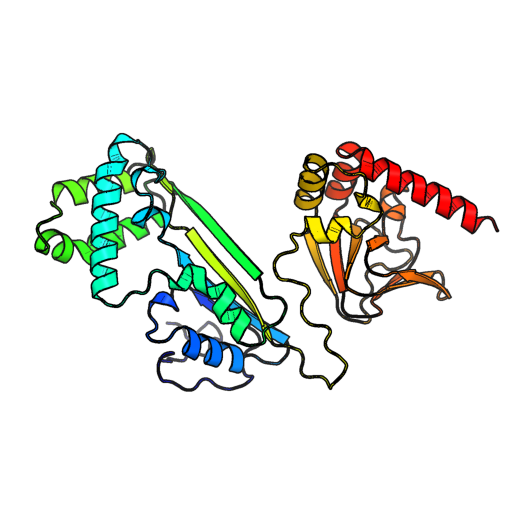96 -4.894 -16.351 1.00 88.50 102 PHE A C 1
ATOM 794 O O . PHE A 1 102 ? 1.672 -3.880 -15.708 1.00 88.50 102 PHE A O 1
ATOM 801 N N . ASP A 1 103 ? 0.140 -5.270 -16.574 1.00 86.81 103 ASP A N 1
ATOM 802 C CA . ASP A 1 103 ? -1.013 -4.503 -16.106 1.00 86.81 103 ASP A CA 1
ATOM 803 C C . ASP A 1 103 ? -1.496 -4.971 -14.726 1.00 86.81 103 ASP A C 1
ATOM 805 O O . ASP A 1 103 ? -2.123 -4.194 -14.001 1.00 86.81 103 ASP A O 1
ATOM 809 N N . VAL A 1 104 ? -1.145 -6.199 -14.325 1.00 90.88 104 VAL A N 1
ATOM 810 C CA . VAL A 1 104 ? -1.679 -6.827 -13.108 1.00 90.88 104 VAL A CA 1
ATOM 811 C C . VAL A 1 104 ? -1.337 -6.070 -11.828 1.00 90.88 104 VAL A C 1
ATOM 813 O O . VAL A 1 104 ? -2.159 -6.012 -10.920 1.00 90.88 104 VAL A O 1
ATOM 816 N N . ALA A 1 105 ? -0.171 -5.417 -11.758 1.00 93.00 105 ALA A N 1
ATOM 817 C CA . ALA A 1 105 ? 0.243 -4.667 -10.573 1.00 93.00 105 ALA A CA 1
ATOM 818 C C . ALA A 1 105 ? -0.799 -3.602 -10.190 1.00 93.00 105 ALA A C 1
ATOM 820 O O . ALA A 1 105 ? -1.144 -3.457 -9.021 1.00 93.00 105 ALA A O 1
ATOM 821 N N . ARG A 1 106 ? -1.370 -2.902 -11.183 1.00 90.56 106 ARG A N 1
ATOM 822 C CA . ARG A 1 106 ? -2.437 -1.903 -10.971 1.00 90.56 106 ARG A CA 1
ATOM 823 C C . ARG A 1 106 ? -3.793 -2.531 -10.661 1.00 90.56 106 ARG A C 1
ATOM 825 O O . ARG A 1 106 ? -4.661 -1.852 -10.122 1.00 90.56 106 ARG A O 1
ATOM 832 N N . GLN A 1 107 ? -3.975 -3.797 -11.020 1.00 92.44 107 GLN A N 1
ATOM 833 C CA . GLN A 1 107 ? -5.206 -4.546 -10.793 1.00 92.44 107 GLN A CA 1
ATOM 834 C C . GLN A 1 107 ? -5.232 -5.214 -9.420 1.00 92.44 107 GLN A C 1
ATOM 836 O O . GLN A 1 107 ? -6.327 -5.471 -8.935 1.00 92.44 107 GLN A O 1
ATOM 841 N N . LEU A 1 108 ? -4.082 -5.432 -8.764 1.00 94.50 108 LEU A N 1
ATOM 842 C CA . LEU A 1 108 ? -4.009 -6.101 -7.459 1.00 94.50 108 LEU A CA 1
ATOM 843 C C . LEU A 1 108 ? -5.055 -5.614 -6.441 1.00 94.50 108 LEU A C 1
ATOM 845 O O . LEU A 1 108 ? -5.719 -6.466 -5.857 1.00 94.50 108 LEU A O 1
ATOM 849 N N . PRO A 1 109 ? -5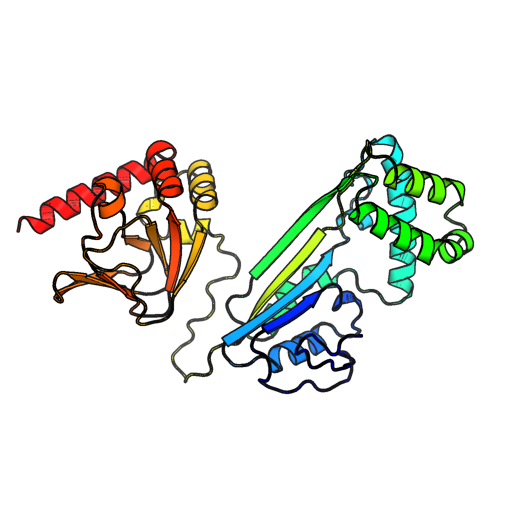.288 -4.298 -6.241 1.00 89.06 109 PRO A N 1
ATOM 850 C CA . PRO A 1 109 ? -6.310 -3.862 -5.294 1.00 89.06 109 PRO A CA 1
ATOM 851 C C . PRO A 1 109 ? -7.711 -4.335 -5.695 1.00 89.06 109 PRO A C 1
ATOM 853 O O . PRO A 1 109 ? -8.480 -4.722 -4.828 1.00 89.06 109 PRO A O 1
ATOM 856 N N . THR A 1 110 ? -8.028 -4.335 -6.997 1.00 86.50 110 THR A N 1
ATOM 857 C CA . THR A 1 110 ? -9.319 -4.811 -7.532 1.00 86.50 110 THR A CA 1
ATOM 858 C C . THR A 1 110 ? -9.445 -6.328 -7.415 1.00 86.50 110 THR A C 1
ATOM 860 O O . THR A 1 110 ? -10.475 -6.813 -6.978 1.00 86.50 110 THR A O 1
ATOM 863 N N . LEU A 1 111 ? -8.374 -7.075 -7.687 1.00 91.31 111 LEU A N 1
ATOM 864 C CA . LEU A 1 111 ? -8.378 -8.525 -7.489 1.00 91.31 111 LEU A CA 1
ATOM 865 C C . LEU A 1 111 ? -8.661 -8.887 -6.025 1.00 91.31 111 LEU A C 1
ATOM 867 O O . LEU A 1 111 ? -9.422 -9.799 -5.761 1.00 91.31 111 LEU A O 1
ATOM 871 N N . LEU A 1 112 ? -8.117 -8.138 -5.060 1.00 89.38 112 LEU A N 1
ATOM 872 C CA . LEU A 1 112 ? -8.426 -8.346 -3.639 1.00 89.38 112 LEU A CA 1
ATOM 873 C C . LEU A 1 112 ? -9.834 -7.868 -3.248 1.00 89.38 112 LEU A C 1
ATOM 875 O O . LEU A 1 112 ? -10.425 -8.391 -2.307 1.00 89.38 112 LEU A O 1
ATOM 879 N N . VAL A 1 113 ? -10.365 -6.853 -3.937 1.00 81.25 113 VAL A N 1
ATOM 880 C CA . VAL A 1 113 ? -11.743 -6.371 -3.758 1.00 81.25 113 VAL A CA 1
ATOM 881 C C . VAL A 1 113 ? -12.757 -7.462 -4.082 1.00 81.25 113 VAL A C 1
ATOM 883 O O . VAL A 1 113 ? -13.751 -7.558 -3.363 1.00 81.25 113 VAL A O 1
ATOM 886 N N . ASP A 1 114 ? -12.505 -8.221 -5.145 1.00 84.31 114 ASP A N 1
ATOM 887 C CA . ASP A 1 114 ? -13.442 -9.191 -5.709 1.00 84.31 114 ASP A CA 1
ATOM 888 C C . ASP A 1 114 ? -13.557 -10.478 -4.860 1.00 84.31 114 ASP A C 1
ATOM 890 O O . ASP A 1 114 ? -14.538 -11.202 -4.990 1.00 84.31 114 ASP A O 1
ATOM 894 N N . GLU A 1 115 ? -12.626 -10.709 -3.924 1.00 88.31 115 GLU A N 1
ATOM 895 C CA . GLU A 1 115 ? -12.560 -11.901 -3.054 1.00 88.31 115 GLU A CA 1
ATOM 896 C C . GLU A 1 115 ? -13.210 -11.713 -1.666 1.00 88.31 115 GLU A C 1
ATOM 898 O O . GLU A 1 115 ? -12.795 -12.326 -0.681 1.00 88.31 115 GLU A O 1
ATOM 903 N N . ASP A 1 116 ? -14.193 -10.813 -1.546 1.00 80.06 116 ASP A N 1
ATOM 904 C CA . ASP A 1 116 ? -14.922 -10.515 -0.296 1.00 80.06 116 ASP A CA 1
ATOM 905 C C . ASP A 1 116 ? -14.025 -10.158 0.917 1.00 80.06 116 ASP A C 1
ATOM 907 O O . ASP A 1 116 ? -14.423 -10.255 2.085 1.00 80.06 116 ASP A O 1
ATOM 911 N N . LEU A 1 117 ? -12.800 -9.689 0.659 1.00 81.31 117 LEU A N 1
ATOM 912 C CA . LEU A 1 117 ? -11.864 -9.270 1.698 1.00 81.31 117 LEU A CA 1
ATOM 913 C C . LEU A 1 117 ? -12.263 -7.917 2.308 1.00 81.31 117 LEU A C 1
ATOM 915 O O . LEU A 1 117 ? -12.714 -6.983 1.631 1.00 81.31 117 LEU A O 1
ATOM 919 N N . VAL A 1 118 ? -12.023 -7.786 3.613 1.00 79.81 118 VAL A N 1
ATOM 920 C CA . VAL A 1 118 ? -12.158 -6.540 4.379 1.00 79.81 118 VAL A CA 1
ATOM 921 C C . VAL A 1 118 ? -10.803 -5.848 4.549 1.00 79.81 118 VAL A C 1
ATOM 923 O O . VAL A 1 118 ? -9.765 -6.416 4.228 1.00 79.81 118 VAL A O 1
ATOM 926 N N . ASP A 1 119 ? -10.805 -4.592 5.001 1.00 80.50 119 ASP A N 1
ATOM 927 C CA . ASP A 1 119 ? -9.594 -3.787 5.228 1.00 80.50 119 ASP A CA 1
ATOM 928 C C . ASP A 1 119 ? -8.654 -3.719 4.000 1.00 80.50 119 ASP A C 1
ATOM 930 O O . ASP A 1 119 ? -7.429 -3.697 4.124 1.00 80.50 119 ASP A O 1
ATOM 934 N N . VAL A 1 120 ? -9.241 -3.701 2.793 1.00 83.19 120 VAL A N 1
ATOM 935 C CA . VAL A 1 120 ? -8.486 -3.690 1.532 1.00 83.19 120 VAL A CA 1
ATOM 936 C C . VAL A 1 120 ? -7.862 -2.321 1.297 1.00 83.19 120 VAL A C 1
ATOM 938 O O . VAL A 1 120 ? -8.573 -1.317 1.217 1.00 83.19 120 VAL A O 1
ATOM 941 N N . GLY A 1 121 ? -6.544 -2.297 1.125 1.00 83.44 121 GLY A N 1
ATOM 942 C CA . GLY A 1 121 ? -5.770 -1.089 0.870 1.00 83.44 121 GLY A CA 1
ATOM 943 C C . GLY A 1 121 ? -4.633 -1.334 -0.111 1.00 83.44 121 GLY A C 1
ATOM 944 O O . GLY A 1 121 ? -4.344 -2.470 -0.491 1.00 83.44 121 GLY A O 1
ATOM 945 N N . ALA A 1 122 ? -4.009 -0.247 -0.559 1.00 89.69 122 ALA A N 1
ATOM 946 C CA . ALA A 1 122 ? -2.847 -0.329 -1.424 1.00 89.69 122 ALA A CA 1
ATOM 947 C C . ALA A 1 122 ? -1.927 0.882 -1.283 1.00 89.69 122 ALA A C 1
ATOM 949 O O . ALA A 1 122 ? -2.363 1.992 -0.979 1.00 89.69 122 ALA A O 1
ATOM 950 N N . GLU A 1 123 ? -0.653 0.666 -1.584 1.00 90.06 123 GLU A N 1
ATOM 951 C CA . GLU A 1 123 ? 0.377 1.687 -1.648 1.00 90.06 123 GLU A CA 1
ATOM 952 C C . GLU A 1 123 ? 1.218 1.519 -2.916 1.00 90.06 123 GLU A C 1
ATOM 954 O O . GLU A 1 123 ? 1.502 0.405 -3.354 1.00 90.06 123 GLU A O 1
ATOM 959 N N . VAL A 1 124 ? 1.647 2.640 -3.499 1.00 89.56 124 VAL A N 1
ATOM 960 C CA . VAL A 1 124 ? 2.537 2.661 -4.662 1.00 89.56 124 VAL A CA 1
ATOM 961 C C . VAL A 1 124 ? 3.837 3.359 -4.284 1.00 89.56 124 VAL A C 1
ATOM 963 O O . VAL A 1 124 ? 3.841 4.551 -3.980 1.00 89.56 124 VAL A O 1
ATOM 966 N N . ARG A 1 125 ? 4.955 2.626 -4.314 1.00 86.81 125 ARG A N 1
ATOM 967 C CA . ARG A 1 125 ? 6.279 3.142 -3.929 1.00 86.81 125 ARG A CA 1
ATOM 968 C C . ARG A 1 125 ? 7.259 3.114 -5.094 1.00 86.81 125 ARG A C 1
ATOM 970 O O . ARG A 1 125 ? 7.555 2.048 -5.634 1.00 86.81 125 ARG A O 1
ATOM 977 N N . ALA A 1 126 ? 7.852 4.262 -5.404 1.00 86.06 126 ALA A N 1
ATOM 978 C CA . ALA A 1 126 ? 8.999 4.382 -6.300 1.00 86.06 126 ALA A CA 1
ATOM 979 C C . ALA A 1 126 ? 10.192 4.979 -5.541 1.00 86.06 126 ALA A C 1
ATOM 981 O O . ALA A 1 126 ? 10.025 5.828 -4.667 1.00 86.06 126 ALA A O 1
ATOM 982 N N . SER A 1 127 ? 11.402 4.526 -5.860 1.00 83.31 127 SER A N 1
ATOM 983 C CA . SER A 1 127 ? 12.632 4.960 -5.191 1.00 83.31 127 SER A CA 1
ATOM 984 C C . SER A 1 127 ? 13.733 5.231 -6.207 1.00 83.31 127 SER A C 1
ATOM 986 O O . SER A 1 127 ? 13.814 4.546 -7.230 1.00 83.31 127 SER A O 1
ATOM 988 N N . LEU A 1 128 ? 14.612 6.186 -5.902 1.00 84.62 128 LEU A N 1
ATOM 989 C CA . LEU A 1 128 ? 15.836 6.393 -6.670 1.00 84.62 128 LEU A CA 1
ATOM 990 C C . LEU A 1 128 ? 16.785 5.203 -6.497 1.00 84.62 128 LEU A C 1
ATOM 992 O O . LEU A 1 128 ? 16.981 4.692 -5.393 1.00 84.62 128 LEU A O 1
ATOM 996 N N . VAL A 1 129 ? 17.383 4.790 -7.605 1.00 84.44 129 VAL A N 1
ATOM 997 C CA . VAL A 1 129 ? 18.473 3.825 -7.686 1.00 84.44 129 VAL A CA 1
ATOM 998 C C . VAL A 1 129 ? 19.706 4.600 -8.107 1.00 84.44 129 VAL A C 1
ATOM 1000 O O . VAL A 1 129 ? 19.783 5.061 -9.241 1.00 84.44 129 VAL A O 1
ATOM 1003 N N . TRP A 1 130 ? 20.642 4.752 -7.177 1.00 89.31 130 TRP A N 1
ATOM 1004 C CA . TRP A 1 130 ? 21.950 5.347 -7.438 1.00 89.31 130 TRP A CA 1
ATOM 1005 C C . TRP A 1 130 ? 22.877 4.316 -8.072 1.00 89.31 130 TRP A C 1
ATOM 1007 O O . TRP A 1 130 ? 22.822 3.137 -7.694 1.00 89.31 130 TRP A O 1
ATOM 1017 N N . GLY A 1 131 ? 23.727 4.734 -9.006 1.00 85.88 131 GLY A N 1
ATOM 1018 C CA . GLY A 1 131 ? 24.710 3.829 -9.590 1.00 85.88 131 GLY A CA 1
ATOM 1019 C C . GLY A 1 131 ? 25.658 3.247 -8.533 1.00 85.88 131 GLY A C 1
ATOM 1020 O O . GLY A 1 131 ? 25.883 3.825 -7.468 1.00 85.88 131 GLY A O 1
ATOM 1021 N N . GLY A 1 132 ? 26.121 2.021 -8.763 1.00 78.56 132 GLY A N 1
ATOM 1022 C CA . GLY A 1 132 ? 26.936 1.255 -7.811 1.00 78.56 132 GLY A CA 1
ATOM 1023 C C . GLY A 1 132 ? 26.185 0.720 -6.579 1.00 78.56 132 GLY A C 1
ATOM 1024 O O . GLY A 1 132 ? 26.753 -0.043 -5.798 1.00 78.56 132 GLY A O 1
ATOM 1025 N N . SER A 1 133 ? 24.905 1.064 -6.387 1.00 81.50 133 SER A N 1
ATOM 1026 C CA . SER A 1 133 ? 24.089 0.522 -5.290 1.00 81.50 133 SER A CA 1
ATOM 1027 C C . SER A 1 133 ? 23.656 -0.938 -5.540 1.00 81.50 133 SER A C 1
ATOM 1029 O O . SER A 1 133 ? 23.573 -1.376 -6.691 1.00 81.50 133 SER A O 1
ATOM 1031 N N . PRO A 1 134 ? 23.293 -1.719 -4.500 1.00 81.44 134 PRO A N 1
ATOM 1032 C CA . PRO A 1 134 ? 22.797 -3.087 -4.694 1.00 81.44 134 PRO A CA 1
ATOM 1033 C C . PRO A 1 134 ? 21.571 -3.209 -5.632 1.00 81.44 134 PRO A C 1
ATOM 1035 O O . PRO A 1 134 ? 21.521 -4.156 -6.429 1.00 81.44 134 PRO A O 1
ATOM 1038 N N . PRO A 1 135 ? 20.595 -2.274 -5.616 1.00 78.44 135 PRO A N 1
ATOM 1039 C CA . PRO A 1 135 ? 19.540 -2.234 -6.629 1.00 78.44 135 PRO A CA 1
ATOM 1040 C C . PRO A 1 135 ? 20.059 -2.014 -8.057 1.00 78.44 135 PRO A C 1
ATOM 1042 O O . PRO A 1 135 ? 19.576 -2.684 -8.968 1.00 78.44 135 PRO A O 1
ATOM 1045 N N . ALA A 1 136 ? 21.066 -1.155 -8.261 1.00 81.00 136 ALA A N 1
ATOM 1046 C CA . ALA A 1 136 ? 21.688 -0.968 -9.575 1.00 81.00 136 ALA A CA 1
ATOM 1047 C C . ALA A 1 136 ? 22.377 -2.254 -10.058 1.00 81.00 136 ALA A C 1
ATOM 1049 O O . ALA A 1 136 ? 22.172 -2.677 -11.193 1.00 81.00 136 ALA A O 1
ATOM 1050 N N . GLY A 1 137 ? 23.073 -2.966 -9.165 1.00 77.94 137 GLY A N 1
ATOM 1051 C CA . GLY A 1 137 ? 23.632 -4.287 -9.473 1.00 77.94 137 GLY A CA 1
ATOM 1052 C C . GLY A 1 137 ? 22.572 -5.330 -9.858 1.00 77.94 137 GLY A C 1
ATOM 1053 O O . GLY A 1 137 ? 22.833 -6.219 -10.664 1.00 77.94 137 GLY A O 1
ATOM 1054 N N . SER A 1 138 ? 21.353 -5.226 -9.320 1.00 83.50 138 SER A N 1
ATOM 1055 C CA . SER A 1 138 ? 20.234 -6.100 -9.711 1.00 83.50 138 SER A CA 1
ATOM 1056 C C . SER A 1 138 ? 19.690 -5.764 -11.102 1.00 83.50 138 SER A C 1
ATOM 1058 O O . SER A 1 138 ? 19.335 -6.670 -11.857 1.00 83.50 138 SER A O 1
ATOM 1060 N N . ALA A 1 139 ? 19.668 -4.477 -11.460 1.00 87.00 139 ALA A N 1
ATOM 1061 C CA . ALA A 1 139 ? 19.333 -4.030 -12.807 1.00 87.00 139 ALA A CA 1
ATOM 1062 C C . ALA A 1 139 ? 20.364 -4.516 -13.839 1.00 87.00 139 ALA A C 1
ATOM 1064 O O . ALA A 1 139 ? 19.965 -5.069 -14.859 1.00 87.00 139 ALA A O 1
ATOM 1065 N N . ILE A 1 140 ? 21.664 -4.408 -13.538 1.00 90.19 140 ILE A N 1
ATOM 1066 C CA . ILE A 1 140 ? 22.749 -4.900 -14.409 1.00 90.19 140 ILE A CA 1
ATOM 1067 C C . ILE A 1 140 ? 22.571 -6.392 -14.706 1.00 90.19 140 ILE A C 1
ATOM 1069 O O . ILE A 1 140 ? 22.482 -6.766 -15.869 1.00 90.19 140 ILE A O 1
ATOM 1073 N N . ARG A 1 141 ? 22.374 -7.227 -13.676 1.00 91.62 141 ARG A N 1
ATOM 1074 C CA . ARG A 1 141 ? 22.126 -8.671 -13.863 1.00 91.62 141 ARG A CA 1
ATOM 1075 C C . ARG A 1 141 ? 20.907 -8.976 -14.731 1.00 91.62 141 ARG A C 1
ATOM 1077 O O . ARG A 1 141 ? 20.861 -10.005 -15.398 1.00 91.62 141 ARG A O 1
ATOM 1084 N N . THR A 1 142 ? 19.895 -8.111 -14.693 1.00 89.06 142 THR A N 1
ATOM 1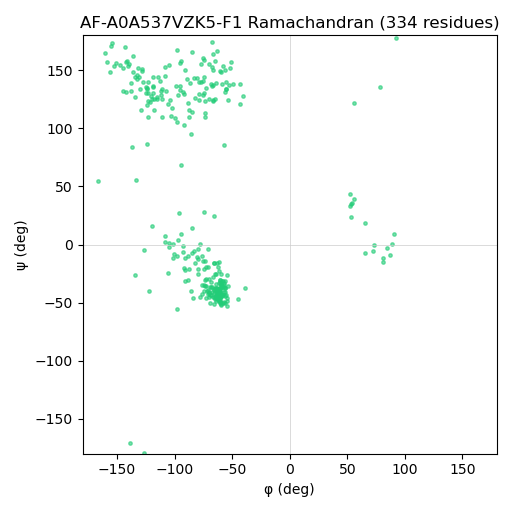085 C CA . THR A 1 142 ? 18.720 -8.254 -15.559 1.00 89.06 142 THR A CA 1
ATOM 1086 C C . THR A 1 142 ? 19.092 -7.960 -17.008 1.00 89.06 142 THR A C 1
ATOM 1088 O O . THR A 1 142 ? 18.736 -8.739 -17.881 1.00 89.06 142 THR A O 1
ATOM 1091 N N . ILE A 1 143 ? 19.839 -6.884 -17.265 1.00 92.00 143 ILE A N 1
ATOM 1092 C CA . ILE A 1 143 ? 20.316 -6.534 -18.610 1.00 92.00 143 ILE A CA 1
ATOM 1093 C C . ILE A 1 143 ? 21.206 -7.651 -19.171 1.00 92.00 143 ILE A C 1
ATOM 1095 O O . ILE A 1 143 ? 20.943 -8.130 -20.269 1.00 92.00 143 ILE A O 1
ATOM 1099 N N . GLU A 1 144 ? 22.180 -8.127 -18.390 1.00 92.19 144 GLU A N 1
ATOM 1100 C CA . GLU A 1 144 ? 23.080 -9.228 -18.765 1.00 92.19 144 GLU A CA 1
ATOM 1101 C C . GLU A 1 144 ? 22.302 -10.501 -19.126 1.00 92.19 144 GLU A C 1
ATOM 1103 O O . GLU A 1 144 ? 22.605 -11.160 -20.116 1.00 92.19 144 GLU A O 1
ATOM 1108 N N . ARG A 1 145 ? 21.238 -10.824 -18.375 1.00 91.62 145 ARG A N 1
ATOM 1109 C CA . ARG A 1 145 ? 20.382 -11.988 -18.652 1.00 91.62 145 ARG A CA 1
ATOM 1110 C C . ARG A 1 145 ? 19.699 -11.925 -20.022 1.00 91.62 145 ARG A C 1
ATOM 1112 O O . ARG A 1 145 ? 19.434 -12.978 -20.591 1.00 91.62 145 ARG A O 1
ATOM 1119 N N . PHE A 1 146 ? 19.374 -10.732 -20.515 1.00 90.25 146 PHE A N 1
ATOM 1120 C CA . PHE A 1 146 ? 18.687 -10.536 -21.796 1.00 90.25 146 PHE A CA 1
ATOM 1121 C C . PHE A 1 146 ? 19.631 -10.116 -22.931 1.00 90.25 146 PHE A C 1
ATOM 1123 O O . PHE A 1 146 ? 19.162 -9.905 -24.044 1.00 90.25 146 PHE A O 1
ATOM 1130 N N . GLN A 1 147 ? 20.936 -9.979 -22.682 1.00 90.25 147 GLN A N 1
ATOM 1131 C CA . GLN A 1 147 ? 21.886 -9.387 -23.628 1.00 90.25 147 GLN A CA 1
ATOM 1132 C C . GLN A 1 147 ? 21.865 -10.062 -25.008 1.00 90.25 147 GLN A C 1
ATOM 1134 O O . GLN A 1 147 ? 21.725 -9.370 -26.019 1.00 90.25 147 GLN A O 1
ATOM 1139 N N . ASP A 1 148 ? 21.928 -11.393 -25.054 1.00 88.25 148 ASP A N 1
ATOM 1140 C CA . ASP A 1 148 ? 21.936 -12.146 -26.314 1.00 88.25 148 ASP A CA 1
ATOM 1141 C C . ASP A 1 148 ? 20.634 -11.946 -27.111 1.00 88.25 148 ASP A C 1
ATOM 1143 O O . ASP A 1 148 ? 20.663 -11.698 -28.320 1.00 88.25 148 ASP A O 1
ATOM 1147 N N . ASP A 1 149 ? 19.487 -11.974 -26.426 1.00 88.44 149 ASP A N 1
ATOM 1148 C CA . ASP A 1 149 ? 18.170 -11.755 -27.035 1.00 88.44 149 ASP A CA 1
ATOM 1149 C C . ASP A 1 149 ? 17.999 -10.309 -27.530 1.00 88.44 149 ASP A C 1
ATOM 1151 O O . ASP A 1 149 ? 17.380 -10.068 -28.571 1.00 88.44 149 ASP A O 1
ATOM 1155 N N . LEU A 1 150 ? 18.549 -9.333 -26.797 1.00 86.00 150 LEU A N 1
ATOM 1156 C CA . LEU A 1 150 ? 18.504 -7.914 -27.154 1.00 86.00 150 LEU A CA 1
ATOM 1157 C C . LEU A 1 150 ? 19.296 -7.634 -28.433 1.00 86.00 150 LEU A C 1
ATOM 1159 O O . LEU A 1 150 ? 18.788 -6.950 -29.322 1.00 86.00 150 LEU A O 1
ATOM 1163 N N . ILE A 1 151 ? 20.505 -8.190 -28.542 1.00 85.31 151 ILE A N 1
ATOM 1164 C CA . ILE A 1 151 ? 21.352 -8.055 -29.735 1.00 85.31 151 ILE A CA 1
ATOM 1165 C C . ILE A 1 151 ? 20.711 -8.794 -30.920 1.00 85.31 151 ILE A C 1
ATOM 1167 O O . ILE A 1 151 ? 20.663 -8.271 -32.036 1.00 85.31 151 ILE A O 1
ATOM 1171 N N . GLY A 1 152 ? 20.151 -9.985 -30.682 1.00 77.56 152 GLY A N 1
ATOM 1172 C CA . GLY A 1 152 ? 19.480 -10.789 -31.706 1.00 77.56 152 GLY A CA 1
ATOM 1173 C C . GLY A 1 152 ? 18.210 -10.152 -32.289 1.00 77.56 152 GLY A C 1
ATOM 1174 O O . GLY A 1 152 ? 17.857 -10.432 -33.434 1.00 77.56 152 GLY A O 1
ATOM 1175 N N . ALA A 1 153 ? 17.541 -9.266 -31.545 1.00 71.31 153 ALA A N 1
ATOM 1176 C CA . ALA A 1 153 ? 16.332 -8.564 -31.984 1.00 71.31 153 ALA A CA 1
ATOM 1177 C C . ALA A 1 153 ? 16.587 -7.378 -32.946 1.00 71.31 153 ALA A C 1
ATOM 1179 O O . ALA A 1 153 ? 15.625 -6.741 -33.368 1.00 71.31 153 ALA A O 1
ATOM 1180 N N . ALA A 1 154 ? 17.848 -7.096 -33.306 1.00 64.00 154 ALA A N 1
ATOM 1181 C CA . ALA A 1 154 ? 18.319 -6.079 -34.264 1.00 64.00 154 ALA A CA 1
ATOM 1182 C C . ALA A 1 154 ? 18.081 -4.591 -33.914 1.00 64.00 154 ALA A C 1
ATOM 1184 O O . ALA A 1 154 ? 18.630 -3.721 -34.591 1.00 64.00 154 ALA A O 1
ATOM 1185 N N . ASP A 1 155 ? 17.345 -4.282 -32.843 1.00 77.94 155 ASP A N 1
ATOM 1186 C CA . ASP A 1 155 ? 17.031 -2.900 -32.442 1.00 77.94 155 ASP A CA 1
ATOM 1187 C C . ASP A 1 155 ? 17.941 -2.339 -31.331 1.00 77.94 155 ASP A C 1
ATOM 1189 O O . ASP A 1 155 ? 17.888 -1.138 -31.052 1.00 77.94 155 ASP A O 1
ATOM 1193 N N . ILE A 1 156 ? 18.781 -3.168 -30.698 1.00 91.00 156 ILE A N 1
ATOM 1194 C CA . ILE A 1 156 ? 19.703 -2.781 -29.615 1.00 91.00 156 ILE A CA 1
ATOM 1195 C C . ILE A 1 156 ? 21.130 -3.189 -29.974 1.00 91.00 156 ILE A C 1
ATOM 1197 O O . ILE A 1 156 ? 21.375 -4.303 -30.431 1.00 91.00 156 ILE A O 1
ATOM 1201 N N . THR A 1 157 ? 22.078 -2.284 -29.744 1.00 92.06 157 THR A N 1
ATOM 1202 C CA . THR A 1 157 ? 23.504 -2.520 -30.006 1.00 92.06 157 THR A CA 1
ATOM 1203 C C . THR A 1 157 ? 24.288 -2.757 -28.715 1.00 92.06 157 THR A C 1
ATOM 1205 O O . THR A 1 157 ? 23.912 -2.269 -27.650 1.00 92.06 157 THR A O 1
ATOM 1208 N N . GLU A 1 158 ? 25.410 -3.473 -28.807 1.00 93.19 158 GLU A N 1
ATOM 1209 C CA . GLU A 1 158 ? 26.316 -3.708 -27.672 1.00 93.19 158 GLU A CA 1
ATOM 1210 C C . GLU A 1 158 ? 26.791 -2.394 -27.006 1.00 93.19 158 GLU A C 1
ATOM 1212 O O . GLU A 1 158 ? 26.647 -2.281 -25.790 1.00 93.19 158 GLU A O 1
ATOM 1217 N N . PRO A 1 159 ? 27.174 -1.326 -27.745 1.00 94.69 159 PRO A N 1
ATOM 1218 C CA . PRO A 1 159 ? 27.493 -0.034 -27.129 1.00 94.69 159 PRO A CA 1
ATOM 1219 C C . PRO A 1 159 ? 26.349 0.601 -26.321 1.00 94.69 159 PRO A C 1
ATOM 1221 O O . PRO A 1 159 ? 26.606 1.312 -25.353 1.00 94.69 159 PRO A O 1
ATOM 1224 N N . GLU A 1 160 ? 25.085 0.376 -26.695 1.00 94.81 160 GLU A N 1
ATOM 1225 C CA . GLU A 1 160 ? 23.928 0.900 -25.950 1.00 94.81 160 GLU A CA 1
ATOM 1226 C C . GLU A 1 160 ? 23.707 0.142 -24.632 1.00 94.81 160 GLU A C 1
ATOM 1228 O O . GLU A 1 160 ? 23.334 0.738 -23.613 1.00 94.81 160 GLU A O 1
ATOM 1233 N N . ILE A 1 161 ? 23.974 -1.167 -24.639 1.00 94.38 161 ILE A N 1
ATOM 1234 C CA . ILE A 1 161 ? 23.974 -2.011 -23.440 1.00 94.38 161 ILE A CA 1
ATOM 1235 C C . ILE A 1 161 ? 25.108 -1.570 -22.510 1.00 94.38 161 ILE A C 1
ATOM 1237 O O . ILE A 1 161 ? 24.850 -1.242 -21.348 1.00 94.38 161 ILE A O 1
ATOM 1241 N N . ASP A 1 162 ? 26.326 -1.454 -23.040 1.00 95.44 162 ASP A N 1
ATOM 1242 C CA . ASP A 1 162 ? 27.510 -1.023 -22.294 1.00 95.44 162 ASP A CA 1
ATOM 1243 C C . ASP A 1 162 ? 27.323 0.363 -21.680 1.00 95.44 162 ASP A C 1
ATOM 1245 O O . ASP A 1 162 ? 27.637 0.573 -20.510 1.00 95.44 162 ASP A O 1
ATOM 1249 N N . GLN A 1 163 ? 26.754 1.313 -22.428 1.00 95.38 163 GLN A N 1
ATOM 1250 C CA . GLN A 1 163 ? 26.468 2.654 -21.919 1.00 95.38 163 GLN A CA 1
ATOM 1251 C C . GLN A 1 163 ? 25.471 2.621 -20.750 1.00 95.38 163 GLN A C 1
ATOM 1253 O O . GLN A 1 163 ? 25.637 3.352 -19.769 1.00 95.38 163 GLN A O 1
ATOM 1258 N N . THR A 1 164 ? 24.450 1.766 -20.828 1.00 94.94 164 THR A N 1
ATOM 1259 C CA . THR A 1 164 ? 23.454 1.601 -19.760 1.00 94.94 164 THR A CA 1
ATOM 1260 C C . THR A 1 164 ? 24.079 0.964 -18.514 1.00 94.94 164 THR A C 1
ATOM 1262 O O . THR A 1 164 ? 23.848 1.431 -17.398 1.00 94.94 164 THR A O 1
ATOM 1265 N N . ILE A 1 165 ? 24.916 -0.063 -18.686 1.00 95.88 165 ILE A N 1
ATOM 1266 C CA . ILE A 1 165 ? 25.644 -0.717 -17.588 1.00 95.88 165 ILE A CA 1
ATOM 1267 C C . ILE A 1 165 ? 26.666 0.240 -16.962 1.00 95.88 165 ILE A C 1
ATOM 1269 O O . ILE A 1 165 ? 26.772 0.308 -15.736 1.00 95.88 165 ILE A O 1
ATOM 1273 N N . ALA A 1 166 ? 27.395 1.012 -17.768 1.00 95.94 166 ALA A N 1
ATOM 1274 C CA . ALA A 1 166 ? 28.341 2.013 -17.286 1.00 95.94 166 ALA A CA 1
ATOM 1275 C C . ALA A 1 166 ? 27.636 3.074 -16.432 1.00 95.94 166 ALA A C 1
ATOM 1277 O O . ALA A 1 166 ? 28.098 3.375 -15.333 1.00 95.94 166 ALA A O 1
ATOM 1278 N N . MET A 1 167 ? 26.474 3.563 -16.880 1.00 95.69 167 MET A N 1
ATOM 1279 C CA . MET A 1 167 ? 25.638 4.458 -16.081 1.00 95.69 167 MET A CA 1
ATOM 1280 C C . MET A 1 167 ? 25.248 3.800 -14.750 1.00 95.69 167 MET A C 1
ATOM 1282 O O . MET A 1 167 ? 25.470 4.389 -13.700 1.00 95.69 167 MET A O 1
ATOM 1286 N N . LEU A 1 168 ? 24.731 2.567 -14.759 1.00 92.62 168 LEU A N 1
ATOM 1287 C CA . LEU A 1 168 ? 24.339 1.849 -13.537 1.00 92.62 168 LEU A CA 1
ATOM 1288 C C . LEU A 1 168 ? 25.504 1.581 -12.567 1.00 92.62 168 LEU A C 1
ATOM 1290 O O . LEU A 1 168 ? 25.260 1.332 -11.386 1.00 92.62 168 LEU A O 1
ATOM 1294 N N . ASN A 1 169 ? 26.754 1.635 -13.028 1.00 92.56 169 ASN A N 1
ATOM 1295 C CA . ASN A 1 169 ? 27.940 1.533 -12.178 1.00 92.56 169 ASN A CA 1
ATOM 1296 C C . ASN A 1 169 ? 28.454 2.892 -11.675 1.00 92.56 169 ASN A C 1
ATOM 1298 O O . ASN A 1 169 ? 29.141 2.923 -10.658 1.00 92.56 169 ASN A O 1
ATOM 1302 N N . ASP A 1 170 ? 28.128 3.997 -12.348 1.00 92.00 170 ASP A N 1
ATOM 1303 C CA . ASP A 1 170 ? 28.570 5.346 -11.987 1.00 92.00 170 ASP A CA 1
ATOM 1304 C C . ASP A 1 170 ? 27.825 5.864 -10.739 1.00 92.00 170 ASP A C 1
ATOM 1306 O O . ASP A 1 170 ? 26.628 6.141 -10.819 1.00 92.00 170 ASP A O 1
ATOM 1310 N N . PRO A 1 171 ? 28.499 6.068 -9.589 1.00 89.44 171 PRO A N 1
ATOM 1311 C CA . PRO A 1 171 ? 27.855 6.536 -8.359 1.00 89.44 171 PRO A CA 1
ATOM 1312 C C . PRO A 1 171 ? 27.234 7.934 -8.455 1.00 89.44 171 PRO A C 1
ATOM 1314 O O . PRO A 1 171 ? 26.445 8.310 -7.589 1.00 89.44 171 PRO A O 1
ATOM 1317 N N . SER A 1 172 ? 27.600 8.719 -9.472 1.00 91.38 172 SER A N 1
ATOM 1318 C CA . SER A 1 172 ? 27.014 10.035 -9.731 1.00 91.38 172 SER A CA 1
ATOM 1319 C C . SER A 1 172 ? 25.721 9.972 -10.548 1.00 91.38 172 SER A C 1
ATOM 1321 O O . SER A 1 172 ? 25.039 10.986 -10.682 1.00 91.38 172 SER A O 1
ATOM 1323 N N . SER A 1 173 ? 25.354 8.796 -11.06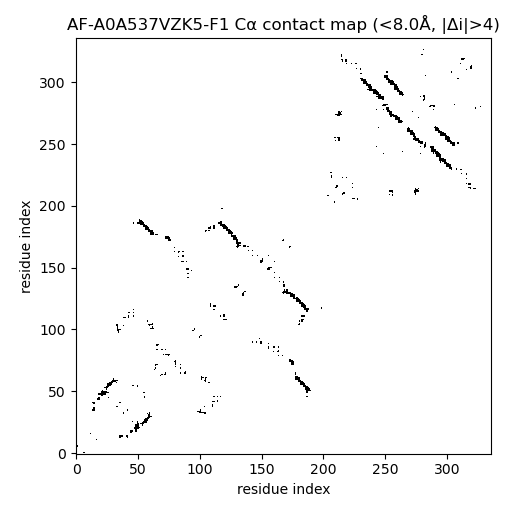1 1.00 94.69 173 SER A N 1
ATOM 1324 C CA . SER A 1 173 ? 24.138 8.584 -11.836 1.00 94.69 173 SER A CA 1
ATOM 1325 C C . SER A 1 173 ? 22.975 8.102 -10.962 1.00 94.69 173 SER A C 1
ATOM 1327 O O . SER A 1 173 ? 23.159 7.524 -9.884 1.00 94.69 173 SER A O 1
ATOM 1329 N N . ALA A 1 174 ? 21.751 8.305 -11.448 1.00 92.50 174 ALA A N 1
ATOM 1330 C CA . ALA A 1 174 ? 20.565 7.739 -10.823 1.00 92.50 174 ALA A CA 1
ATOM 1331 C C . ALA A 1 174 ? 19.447 7.465 -11.829 1.00 92.50 174 ALA A C 1
ATOM 1333 O O . ALA A 1 174 ? 19.343 8.122 -12.860 1.00 92.50 174 ALA A O 1
ATOM 1334 N N . LEU A 1 175 ? 18.545 6.547 -11.495 1.00 90.94 175 LEU A N 1
ATOM 1335 C CA . LEU A 1 175 ? 17.240 6.435 -12.148 1.00 90.94 175 LEU A CA 1
ATOM 1336 C C . LEU A 1 175 ? 16.150 6.117 -11.129 1.00 90.94 175 LEU A C 1
ATOM 1338 O O . LEU A 1 175 ? 16.415 5.510 -10.093 1.00 90.94 175 LEU A O 1
ATOM 1342 N N . VAL A 1 176 ? 14.911 6.503 -11.408 1.00 88.38 176 VAL A N 1
ATOM 1343 C CA . VAL A 1 176 ? 13.776 6.054 -10.594 1.00 88.38 176 VAL A CA 1
ATOM 1344 C C . VAL A 1 176 ? 13.396 4.635 -10.996 1.00 88.38 176 VAL A C 1
ATOM 1346 O O . VAL A 1 176 ? 13.121 4.357 -12.162 1.00 88.38 176 VAL A O 1
ATOM 1349 N N . ARG A 1 177 ? 13.387 3.727 -10.014 1.00 85.00 177 ARG A N 1
ATOM 1350 C CA . ARG A 1 177 ? 12.934 2.346 -10.204 1.00 85.00 177 ARG A CA 1
ATOM 1351 C C . ARG A 1 177 ? 11.462 2.329 -10.638 1.00 85.00 177 ARG A C 1
ATOM 1353 O O . ARG A 1 177 ? 10.701 3.166 -10.145 1.00 85.00 177 ARG A O 1
ATOM 1360 N N . PRO A 1 178 ? 11.036 1.335 -11.439 1.00 88.62 178 PRO A N 1
ATOM 1361 C CA . PRO A 1 178 ? 9.626 0.981 -11.552 1.00 88.62 178 PRO A CA 1
ATOM 1362 C C . PRO A 1 178 ? 8.949 0.959 -10.182 1.00 88.62 178 PRO A C 1
ATOM 1364 O O . PRO A 1 178 ? 9.542 0.512 -9.183 1.00 88.62 178 PRO A O 1
ATOM 1367 N N . ALA A 1 179 ? 7.731 1.488 -10.130 1.00 90.44 179 ALA A N 1
ATOM 1368 C CA . ALA A 1 179 ? 6.991 1.526 -8.886 1.00 90.44 179 ALA A CA 1
ATOM 1369 C C . ALA A 1 179 ? 6.643 0.096 -8.453 1.00 90.44 179 ALA A C 1
ATOM 1371 O O . ALA A 1 179 ? 6.498 -0.803 -9.275 1.00 90.44 179 ALA A O 1
ATOM 1372 N N . MET A 1 180 ? 6.541 -0.128 -7.151 1.00 92.44 180 MET A N 1
ATOM 1373 C CA . MET A 1 180 ? 5.971 -1.349 -6.593 1.00 92.44 180 MET A CA 1
ATOM 1374 C C . MET A 1 180 ? 4.577 -1.004 -6.094 1.00 92.44 180 MET A C 1
ATOM 1376 O O . MET A 1 180 ? 4.444 -0.080 -5.289 1.00 92.44 180 MET A O 1
ATOM 1380 N N . VAL A 1 181 ? 3.567 -1.726 -6.569 1.00 95.75 181 VAL A N 1
ATOM 1381 C CA . VAL A 1 181 ? 2.236 -1.709 -5.964 1.00 95.75 181 VAL A CA 1
ATOM 1382 C C . VAL A 1 181 ? 2.224 -2.780 -4.892 1.00 95.75 181 VAL A C 1
ATOM 1384 O O . VAL A 1 181 ? 2.465 -3.942 -5.195 1.00 95.75 181 VAL A O 1
ATOM 1387 N N . ALA A 1 182 ? 1.952 -2.385 -3.657 1.00 95.75 182 ALA A N 1
ATOM 1388 C CA . ALA A 1 182 ? 1.648 -3.276 -2.552 1.00 95.75 182 ALA A CA 1
ATOM 1389 C C . ALA A 1 182 ? 0.149 -3.171 -2.278 1.00 95.75 182 ALA A C 1
ATOM 1391 O O . ALA A 1 182 ? -0.328 -2.076 -1.999 1.00 95.75 182 ALA A O 1
ATOM 1392 N N . ALA A 1 183 ? -0.592 -4.267 -2.374 1.00 96.06 183 ALA A N 1
ATOM 1393 C CA . ALA A 1 183 ? -2.017 -4.320 -2.071 1.00 96.06 183 ALA A CA 1
ATOM 1394 C C . ALA A 1 183 ? -2.272 -5.379 -1.005 1.00 96.06 183 ALA A C 1
ATOM 1396 O O . ALA A 1 183 ? -1.668 -6.451 -1.035 1.00 96.06 183 ALA A O 1
ATOM 1397 N N . TRP A 1 184 ? -3.160 -5.086 -0.067 1.00 96.81 184 TRP A N 1
ATOM 1398 C CA . TRP A 1 184 ? -3.477 -5.995 1.024 1.00 96.81 184 TRP A CA 1
ATOM 1399 C C . TRP A 1 184 ? -4.973 -6.088 1.269 1.00 96.81 184 TRP A C 1
ATOM 1401 O O . TRP A 1 184 ? -5.736 -5.218 0.856 1.00 96.81 184 TRP A O 1
ATOM 1411 N N . GLY A 1 185 ? -5.373 -7.144 1.966 1.00 89.69 185 GLY A N 1
ATOM 1412 C CA . GLY A 1 185 ? -6.729 -7.366 2.445 1.00 89.69 185 GLY A CA 1
ATOM 1413 C C . GLY A 1 185 ? -6.736 -8.376 3.584 1.00 89.69 185 GLY A C 1
ATOM 1414 O O . GLY A 1 185 ? -5.753 -9.086 3.810 1.00 89.69 185 GLY A O 1
ATOM 1415 N N . ARG A 1 186 ? -7.845 -8.432 4.312 1.00 89.00 186 ARG A N 1
ATOM 1416 C CA . ARG A 1 186 ? -8.043 -9.319 5.455 1.00 89.00 186 ARG A CA 1
ATOM 1417 C C . ARG A 1 186 ? -9.284 -10.169 5.233 1.00 89.00 186 ARG A C 1
ATOM 1419 O O . ARG A 1 186 ? -10.334 -9.649 4.861 1.00 89.00 186 ARG A O 1
ATOM 1426 N N . ARG A 1 187 ? -9.196 -11.472 5.490 1.00 90.88 187 ARG A N 1
ATOM 1427 C CA . ARG A 1 187 ? -10.378 -12.337 5.477 1.00 90.88 187 ARG A CA 1
ATOM 1428 C C . ARG A 1 187 ? -11.294 -11.963 6.652 1.00 90.88 187 ARG A C 1
ATOM 1430 O O . ARG A 1 187 ? -10.780 -11.755 7.754 1.00 90.88 187 ARG A O 1
ATOM 1437 N N . PRO A 1 188 ? -12.623 -11.874 6.477 1.00 81.69 188 PRO A N 1
ATOM 1438 C CA . PRO A 1 188 ? -13.539 -11.607 7.587 1.00 81.69 188 PRO A CA 1
ATOM 1439 C C . PRO A 1 188 ? -13.399 -12.626 8.731 1.00 81.69 188 PRO A C 1
ATOM 1441 O O . PRO A 1 188 ? -13.066 -13.788 8.499 1.00 81.69 188 PRO A O 1
ATOM 1444 N N . HIS A 1 189 ? -13.671 -12.209 9.970 1.00 79.75 189 HIS A N 1
ATOM 1445 C CA . HIS A 1 189 ? -13.851 -13.144 11.085 1.00 79.75 189 HIS A CA 1
ATOM 1446 C C . HIS A 1 189 ? -15.199 -13.867 10.931 1.00 79.75 189 HIS A C 1
ATOM 1448 O O . HIS A 1 189 ? -16.200 -13.239 10.596 1.00 79.75 189 HIS A O 1
ATOM 1454 N N . GLY A 1 190 ? -15.213 -15.187 11.130 1.00 63.47 190 GLY A N 1
ATOM 1455 C CA . GLY A 1 190 ? -16.308 -16.092 10.754 1.00 63.47 190 GLY A CA 1
ATOM 1456 C C . GLY A 1 190 ? -17.577 -16.049 11.614 1.00 63.47 190 GLY A C 1
ATOM 1457 O O . GLY A 1 190 ? -18.282 -17.054 11.673 1.00 63.47 190 GLY A O 1
ATOM 1458 N N . ASP A 1 191 ? -17.910 -14.930 12.254 1.00 49.34 191 ASP A N 1
ATOM 1459 C CA . ASP A 1 191 ? -19.064 -14.864 13.152 1.00 49.34 191 ASP A CA 1
ATOM 1460 C C . ASP A 1 191 ? -20.299 -14.242 12.479 1.00 49.34 191 ASP A C 1
ATOM 1462 O O . ASP A 1 191 ? -20.363 -13.044 12.228 1.00 49.34 191 ASP A O 1
ATOM 1466 N N . GLY A 1 192 ? -21.284 -15.111 12.214 1.00 37.03 192 GLY A N 1
ATOM 1467 C CA . GLY A 1 192 ? -22.721 -14.917 12.459 1.00 37.03 192 GLY A CA 1
ATOM 1468 C C . GLY A 1 192 ? -23.434 -13.694 11.865 1.00 37.03 192 GLY A C 1
ATOM 1469 O O . GLY A 1 192 ? -23.174 -12.551 12.216 1.00 37.03 192 GLY A O 1
ATOM 1470 N N . GLY A 1 193 ? -24.463 -13.956 11.051 1.00 36.75 193 GLY A N 1
ATOM 1471 C CA . GLY A 1 193 ? -25.339 -12.948 10.450 1.00 36.75 193 GLY A CA 1
ATOM 1472 C C . GLY A 1 193 ? -25.772 -11.824 11.400 1.00 36.75 193 GLY A C 1
ATOM 1473 O O . GLY A 1 193 ? -26.431 -12.050 12.412 1.00 36.75 193 GLY A O 1
ATOM 1474 N N . GLY A 1 194 ? -25.436 -10.595 11.014 1.00 31.80 194 GLY A N 1
ATOM 1475 C CA . GLY A 1 194 ? -25.684 -9.398 11.809 1.00 31.80 194 GLY A CA 1
ATOM 1476 C C . GLY A 1 194 ? -25.501 -8.118 11.004 1.00 31.80 194 GLY A C 1
ATOM 1477 O O . GLY A 1 194 ? -24.744 -7.246 11.400 1.00 31.80 194 GLY A O 1
ATOM 1478 N N . GLY A 1 195 ? -26.207 -8.002 9.876 1.00 31.17 195 GLY A N 1
ATOM 1479 C CA . GLY A 1 195 ? -26.335 -6.754 9.126 1.00 31.17 195 GLY A CA 1
ATOM 1480 C C . GLY A 1 195 ? -25.122 -6.401 8.267 1.00 31.17 195 GLY A C 1
ATOM 1481 O O . GLY A 1 195 ? -23.970 -6.458 8.679 1.00 31.17 195 GLY A O 1
ATOM 1482 N N . THR A 1 196 ? -25.401 -5.980 7.042 1.00 37.84 196 THR A N 1
ATOM 1483 C CA . THR A 1 196 ? -24.459 -5.299 6.160 1.00 37.84 196 THR A CA 1
ATOM 1484 C C . THR A 1 196 ? -23.916 -4.032 6.836 1.00 37.84 196 THR A C 1
ATOM 1486 O O . THR A 1 196 ? -24.430 -2.938 6.614 1.00 37.84 196 THR A O 1
ATOM 1489 N N . GLN A 1 197 ? -22.867 -4.144 7.648 1.00 41.72 197 GLN A N 1
ATOM 1490 C CA . GLN A 1 197 ? -21.897 -3.065 7.813 1.00 41.72 197 GLN A CA 1
ATOM 1491 C C . GLN A 1 197 ? -20.759 -3.333 6.839 1.00 41.72 197 GLN A C 1
ATOM 1493 O O . GLN A 1 197 ? -19.650 -3.702 7.220 1.00 41.72 197 GLN A O 1
ATOM 1498 N N . GLY A 1 198 ? -21.088 -3.189 5.552 1.00 36.72 198 GLY A N 1
ATOM 1499 C CA . GLY A 1 198 ? -20.103 -3.210 4.485 1.00 36.72 198 GLY A CA 1
ATOM 1500 C C . GLY A 1 198 ? -18.977 -2.223 4.781 1.00 36.72 198 GLY A C 1
ATOM 1501 O O . GLY A 1 198 ? -19.164 -1.221 5.482 1.00 36.72 198 GLY A O 1
ATOM 1502 N N . MET A 1 199 ? -17.799 -2.543 4.251 1.00 38.88 199 MET A N 1
ATOM 1503 C CA . MET A 1 199 ? -16.662 -1.636 4.197 1.00 38.88 199 MET A CA 1
ATOM 1504 C C . MET A 1 199 ? -17.155 -0.227 3.831 1.00 38.88 199 MET A C 1
ATOM 1506 O O . MET A 1 199 ? -17.889 -0.085 2.847 1.00 38.88 199 MET A O 1
ATOM 1510 N N . PRO A 1 200 ? -16.804 0.818 4.594 1.00 40.41 200 PRO A N 1
ATOM 1511 C CA . PRO A 1 200 ? -17.069 2.169 4.131 1.00 40.41 200 PRO A CA 1
ATOM 1512 C C . PRO A 1 200 ? -16.363 2.404 2.776 1.00 40.41 200 PRO A C 1
ATOM 1514 O O . PRO A 1 200 ? -15.385 1.714 2.465 1.00 40.41 200 PRO A O 1
ATOM 1517 N N . PRO A 1 201 ? -16.865 3.321 1.930 1.00 38.06 201 PRO A N 1
ATOM 1518 C CA . PRO A 1 201 ? -16.459 3.422 0.530 1.00 38.06 201 PRO A CA 1
ATOM 1519 C C . PRO A 1 201 ? -14.943 3.593 0.368 1.00 38.06 201 PRO A C 1
ATOM 1521 O O . PRO A 1 201 ? -14.332 4.449 1.010 1.00 38.06 201 PRO A O 1
ATOM 1524 N N . ARG A 1 202 ? -14.355 2.825 -0.561 1.00 43.56 202 ARG A N 1
ATOM 1525 C CA . ARG A 1 202 ? -12.914 2.754 -0.899 1.00 43.56 202 ARG A CA 1
ATOM 1526 C C . ARG A 1 202 ? -12.317 4.039 -1.520 1.00 43.56 202 ARG A C 1
ATOM 1528 O O . ARG A 1 202 ? -11.323 3.991 -2.234 1.00 43.56 202 ARG A O 1
ATOM 1535 N N . THR A 1 203 ? -12.919 5.196 -1.264 1.00 39.00 203 THR A N 1
ATOM 1536 C CA . THR A 1 203 ? -12.520 6.521 -1.772 1.00 39.00 203 THR A CA 1
ATOM 1537 C C . THR A 1 203 ? -12.329 7.563 -0.668 1.00 39.00 203 THR A C 1
ATOM 1539 O O . THR A 1 203 ? -11.905 8.687 -0.943 1.00 39.00 203 THR A O 1
ATOM 1542 N N . GLU A 1 204 ? -12.618 7.229 0.588 1.00 48.25 204 GLU A N 1
ATOM 1543 C CA . GLU A 1 204 ? -12.474 8.162 1.700 1.00 48.25 204 GLU A CA 1
ATOM 1544 C C . GLU A 1 204 ? -11.041 8.149 2.241 1.00 48.25 204 GLU A C 1
ATOM 1546 O O . GLU A 1 204 ? -10.668 7.318 3.061 1.00 48.25 204 GLU A O 1
ATOM 1551 N N . THR A 1 205 ? -10.211 9.082 1.762 1.00 56.69 205 THR A N 1
ATOM 1552 C CA . THR A 1 205 ? -8.870 9.330 2.329 1.00 56.69 205 THR A CA 1
ATOM 1553 C C . THR A 1 205 ? -8.939 9.523 3.853 1.00 56.69 205 THR A C 1
ATOM 1555 O O . THR A 1 205 ? -9.964 9.976 4.360 1.00 56.69 205 THR A O 1
ATOM 1558 N N . VAL A 1 206 ? -7.838 9.301 4.584 1.00 60.38 206 VAL A N 1
ATOM 1559 C CA . VAL A 1 206 ? -7.670 9.667 6.016 1.00 60.38 206 VAL A CA 1
ATOM 1560 C C . VAL A 1 206 ? -8.305 11.027 6.355 1.00 60.38 206 VAL A C 1
ATOM 1562 O O . VAL A 1 206 ? -8.948 11.204 7.386 1.00 60.38 206 VAL A O 1
ATOM 1565 N N . ARG A 1 207 ? -8.207 11.990 5.430 1.00 65.75 207 ARG A N 1
ATOM 1566 C CA . ARG A 1 207 ? -8.800 13.326 5.562 1.00 65.75 207 ARG A CA 1
ATOM 1567 C C . ARG A 1 207 ? -10.329 13.330 5.575 1.00 65.75 207 ARG A C 1
ATOM 1569 O O . ARG A 1 207 ? -10.903 14.127 6.308 1.00 65.75 207 ARG A O 1
ATOM 1576 N N . SER A 1 208 ? -10.978 12.490 4.769 1.00 66.75 208 SER A N 1
ATOM 1577 C CA . SER A 1 208 ? -12.441 12.338 4.741 1.00 66.75 208 SER A CA 1
ATOM 1578 C C . SER A 1 208 ? -12.953 11.872 6.100 1.00 66.75 208 SER A C 1
ATOM 1580 O O . SER A 1 208 ? -13.840 12.495 6.678 1.00 66.75 208 SER A O 1
ATOM 1582 N N . TRP A 1 209 ? -12.289 10.868 6.673 1.00 67.94 209 TRP A N 1
ATOM 1583 C CA . TRP A 1 209 ? -12.602 10.351 8.001 1.00 67.94 209 TRP A CA 1
ATOM 1584 C C . TRP A 1 209 ? -12.363 11.366 9.101 1.00 67.94 209 TRP A C 1
ATOM 1586 O O . TRP A 1 209 ? -13.230 11.585 9.938 1.00 67.94 209 TRP A O 1
ATOM 1596 N N . MET A 1 210 ? -11.214 12.040 9.088 1.00 74.56 210 MET A N 1
ATOM 1597 C CA . MET A 1 210 ? -10.946 13.092 10.063 1.00 74.56 210 MET A CA 1
ATOM 1598 C C . MET A 1 210 ? -12.007 14.199 9.989 1.00 74.56 210 MET A C 1
ATOM 1600 O O . MET A 1 210 ? -12.448 14.695 11.019 1.00 74.56 210 MET A O 1
ATOM 1604 N N . ARG A 1 211 ? -12.512 14.544 8.800 1.00 78.12 211 ARG A N 1
ATOM 1605 C CA . ARG A 1 211 ? -13.563 15.564 8.659 1.00 78.12 211 ARG A CA 1
ATOM 1606 C C . ARG A 1 211 ? -14.910 15.200 9.273 1.00 78.12 211 ARG A C 1
ATOM 1608 O O . ARG A 1 211 ? -15.705 16.112 9.492 1.00 78.12 211 ARG A O 1
ATOM 1615 N N . THR A 1 212 ? -15.173 13.934 9.594 1.00 73.19 212 THR A N 1
ATOM 1616 C CA . THR A 1 212 ? -16.384 13.571 10.346 1.00 73.19 212 THR A CA 1
ATOM 1617 C C . THR A 1 212 ? -16.293 13.997 11.816 1.00 73.19 212 THR A C 1
ATOM 1619 O O . THR A 1 212 ? -17.319 14.162 12.476 1.00 73.19 212 THR A O 1
ATOM 1622 N N . SER A 1 213 ? -15.082 14.249 12.333 1.00 84.44 213 SER A N 1
ATOM 1623 C CA . SER A 1 213 ? -14.883 14.790 13.675 1.00 84.44 213 SER A CA 1
ATOM 1624 C C . SER A 1 213 ? -15.122 16.304 13.722 1.00 84.44 213 SER A C 1
ATOM 1626 O O . SER A 1 213 ? -14.474 17.055 12.982 1.00 84.44 213 SER A O 1
ATOM 1628 N N . PRO A 1 214 ? -15.945 16.801 14.670 1.00 86.25 214 PRO A N 1
ATOM 1629 C CA . PRO A 1 214 ? -16.086 18.235 14.926 1.00 86.25 214 PRO A CA 1
ATOM 1630 C C . PRO A 1 214 ? -14.752 18.943 15.201 1.00 86.25 214 PRO A C 1
ATOM 1632 O O . PRO A 1 214 ? -14.624 20.130 14.907 1.00 86.25 214 PRO A O 1
ATOM 1635 N N . LEU A 1 215 ? -13.750 18.204 15.697 1.00 89.19 215 LEU A N 1
ATOM 1636 C CA . LEU A 1 215 ? -12.387 18.678 15.944 1.00 89.19 215 LEU A CA 1
ATOM 1637 C C . LEU A 1 215 ? -11.740 19.318 14.708 1.00 89.19 215 LEU A C 1
ATOM 1639 O O . LEU A 1 215 ? -10.990 20.286 14.825 1.00 89.19 215 LEU A O 1
ATOM 1643 N N . PHE A 1 216 ? -12.037 18.780 13.525 1.00 89.62 216 PHE A N 1
ATOM 1644 C CA . PHE A 1 216 ? -11.402 19.160 12.266 1.00 89.62 216 PHE A CA 1
ATOM 1645 C C . PHE A 1 216 ? -12.332 19.952 11.338 1.00 89.62 216 PHE A C 1
ATOM 1647 O O . PHE A 1 216 ? -11.924 20.353 10.249 1.00 89.62 216 PHE A O 1
ATOM 1654 N N . ALA A 1 217 ? -13.563 20.245 11.769 1.00 86.31 217 ALA A N 1
ATOM 1655 C CA . ALA A 1 217 ? -14.593 20.866 10.932 1.00 86.31 217 ALA A CA 1
ATOM 1656 C C . ALA A 1 217 ? -14.209 22.252 10.374 1.00 86.31 217 ALA A C 1
ATOM 1658 O O . ALA A 1 217 ? -14.733 22.673 9.345 1.00 86.31 217 ALA A O 1
ATOM 1659 N N . LYS A 1 218 ? -13.302 22.974 11.046 1.00 88.81 218 LYS A N 1
ATOM 1660 C CA . LYS A 1 218 ? -12.825 24.310 10.639 1.00 88.81 218 LYS A CA 1
ATOM 1661 C C . LYS A 1 218 ? -11.421 24.307 10.032 1.00 88.81 218 LYS A C 1
ATOM 1663 O O . LYS A 1 218 ? -10.912 25.379 9.714 1.00 88.81 218 LYS A O 1
ATOM 1668 N N . ALA A 1 219 ? -10.785 23.144 9.910 1.00 88.38 219 ALA A N 1
ATOM 1669 C CA . ALA A 1 219 ? -9.441 23.043 9.363 1.00 88.38 219 ALA A CA 1
ATOM 1670 C C . ALA A 1 219 ? -9.472 23.199 7.835 1.00 88.38 219 ALA A C 1
ATOM 1672 O O . ALA A 1 219 ? -10.216 22.513 7.129 1.00 88.38 219 ALA A O 1
ATOM 1673 N N . SER A 1 220 ? -8.637 24.097 7.316 1.00 88.88 220 SER A N 1
ATOM 1674 C CA . SER A 1 220 ? -8.411 24.258 5.876 1.00 88.88 220 SER A CA 1
ATOM 1675 C C . SER A 1 220 ? -7.786 23.004 5.251 1.00 88.88 220 SER A C 1
ATOM 1677 O O . SER A 1 220 ? -7.258 22.139 5.946 1.00 88.88 220 SER A O 1
ATOM 1679 N N . GLU A 1 221 ? -7.771 22.903 3.920 1.00 81.88 221 GLU A N 1
ATOM 1680 C CA . GLU A 1 221 ? -7.125 21.777 3.218 1.00 81.88 221 GLU A CA 1
ATOM 1681 C C . GLU A 1 221 ? -5.634 21.615 3.560 1.00 81.88 221 GLU A C 1
ATOM 1683 O O . GLU A 1 221 ? -5.129 20.497 3.685 1.00 81.88 221 GLU A O 1
ATOM 1688 N N . VAL A 1 222 ? -4.927 22.733 3.745 1.00 81.94 222 VAL A N 1
ATOM 1689 C CA . VAL A 1 222 ? -3.506 22.740 4.121 1.00 81.94 222 VAL A CA 1
ATOM 1690 C C . VAL A 1 222 ? -3.326 22.247 5.553 1.00 81.94 222 VAL A C 1
ATOM 1692 O O . VAL A 1 222 ? -2.445 21.432 5.819 1.00 81.94 222 VAL A O 1
ATOM 1695 N N . GLU A 1 223 ? -4.174 22.701 6.474 1.00 86.12 223 GLU A N 1
ATOM 1696 C CA . GLU A 1 223 ? -4.174 22.220 7.856 1.00 86.12 223 GLU A CA 1
ATOM 1697 C C . GLU A 1 223 ? -4.522 20.733 7.919 1.00 86.12 223 GLU A C 1
ATOM 1699 O O . GLU A 1 223 ? -3.790 19.974 8.542 1.00 86.12 223 GLU A O 1
ATOM 1704 N N . MET A 1 224 ? -5.545 20.285 7.188 1.00 85.94 224 MET A N 1
ATOM 1705 C CA . MET A 1 224 ? -5.912 18.870 7.094 1.00 85.94 224 MET A CA 1
ATOM 1706 C C . MET A 1 224 ? -4.791 17.999 6.535 1.00 85.94 224 MET A C 1
ATOM 1708 O O . MET A 1 224 ? -4.608 16.871 6.985 1.00 85.94 224 MET A O 1
ATOM 1712 N N . SER A 1 225 ? -3.998 18.521 5.595 1.00 79.06 225 SER A N 1
ATOM 1713 C CA . SER A 1 225 ? -2.794 17.835 5.122 1.00 79.06 225 SER A CA 1
ATOM 1714 C C . SER A 1 225 ? -1.781 17.606 6.231 1.00 79.06 225 SER A C 1
ATOM 1716 O O . SER A 1 225 ? -1.174 16.541 6.290 1.00 79.06 225 SER A O 1
ATOM 1718 N N . ARG A 1 226 ? -1.593 18.607 7.094 1.00 82.19 226 ARG A N 1
ATOM 1719 C CA . ARG A 1 226 ? -0.669 18.519 8.225 1.00 82.19 226 ARG A CA 1
ATOM 1720 C C . ARG A 1 226 ? -1.203 17.575 9.294 1.00 82.19 226 ARG A C 1
ATOM 1722 O O . ARG A 1 226 ? -0.436 16.750 9.770 1.00 82.19 226 ARG A O 1
ATOM 1729 N N . VAL A 1 227 ? -2.500 17.639 9.614 1.00 85.19 227 VAL A N 1
ATOM 1730 C CA . VAL A 1 227 ? -3.143 16.691 10.542 1.00 85.19 227 VAL A CA 1
ATOM 1731 C C . VAL A 1 227 ? -2.904 15.258 10.072 1.00 85.19 227 VAL A C 1
ATOM 1733 O O . VAL A 1 227 ? -2.371 14.459 10.832 1.00 85.19 227 VAL A O 1
ATOM 1736 N N . ALA A 1 228 ? -3.232 14.950 8.813 1.00 80.38 228 ALA A N 1
ATOM 1737 C CA . ALA A 1 228 ? -3.079 13.604 8.267 1.00 80.38 228 ALA A CA 1
ATOM 1738 C C . ALA A 1 228 ? -1.622 13.112 8.301 1.00 80.38 228 ALA A C 1
ATOM 1740 O O . ALA A 1 228 ? -1.391 11.940 8.550 1.00 80.38 228 ALA A O 1
ATOM 1741 N N . SER A 1 229 ? -0.638 13.998 8.100 1.00 79.31 229 SER A N 1
ATOM 1742 C CA . SER A 1 229 ? 0.786 13.627 8.166 1.00 79.31 229 SER A CA 1
ATOM 1743 C C . SER A 1 229 ? 1.327 13.383 9.580 1.00 79.31 229 SER A C 1
ATOM 1745 O O . SER A 1 229 ? 2.440 12.888 9.718 1.00 79.31 229 SER A O 1
ATOM 1747 N N . LEU A 1 230 ? 0.586 13.788 10.616 1.00 84.38 230 LEU A N 1
ATOM 1748 C CA . LEU A 1 230 ? 0.975 13.639 12.023 1.00 84.38 230 LEU A CA 1
ATOM 1749 C C . LEU A 1 230 ? 0.287 12.448 12.703 1.00 84.38 230 LEU A C 1
ATOM 1751 O O . LEU A 1 230 ? 0.590 12.176 13.863 1.00 84.38 230 LEU A O 1
ATOM 1755 N N . ALA A 1 231 ? -0.672 11.816 12.027 1.00 81.69 231 ALA A N 1
ATOM 1756 C CA . ALA A 1 231 ? -1.487 10.749 12.580 1.00 81.69 231 ALA A CA 1
ATOM 1757 C C . ALA A 1 231 ? -0.962 9.381 12.153 1.00 81.69 231 ALA A C 1
ATOM 1759 O O . ALA A 1 231 ? -0.716 9.159 10.969 1.00 81.69 231 ALA A O 1
ATOM 1760 N N . ASP A 1 232 ? -0.913 8.461 13.107 1.00 80.06 232 ASP A N 1
ATOM 1761 C CA . ASP A 1 232 ? -0.848 7.029 12.845 1.00 80.06 232 ASP A CA 1
ATOM 1762 C C . ASP A 1 232 ? -2.258 6.427 12.903 1.00 80.06 232 ASP A C 1
ATOM 1764 O O . ASP A 1 232 ? -3.164 6.966 13.546 1.00 80.06 232 ASP A O 1
ATOM 1768 N N . GLU A 1 233 ? -2.455 5.292 12.241 1.00 79.69 233 GLU A N 1
ATOM 1769 C CA . GLU A 1 233 ? -3.697 4.523 12.313 1.00 79.69 233 GLU A CA 1
ATOM 1770 C C . GLU A 1 233 ? -3.577 3.418 13.364 1.00 79.69 233 GLU A C 1
ATOM 1772 O O . GLU A 1 233 ? -2.570 2.711 13.432 1.00 79.69 233 GLU A O 1
ATOM 1777 N N . LEU A 1 234 ? -4.622 3.246 14.174 1.00 79.31 234 LEU A N 1
ATOM 1778 C CA . LEU A 1 234 ? -4.708 2.180 15.166 1.00 79.31 234 LEU A CA 1
ATOM 1779 C C . LEU A 1 234 ? -6.035 1.438 15.043 1.00 79.31 234 LEU A C 1
ATOM 1781 O O . LEU A 1 234 ? -7.107 2.044 14.982 1.00 79.31 234 LEU A O 1
ATOM 1785 N N . HIS A 1 235 ? -5.934 0.114 15.067 1.00 78.81 235 HIS A N 1
ATOM 1786 C CA . HIS A 1 235 ? -7.058 -0.807 15.121 1.00 78.81 235 HIS A CA 1
ATOM 1787 C C . HIS A 1 235 ? -7.065 -1.479 16.487 1.00 78.81 235 HIS A C 1
ATOM 1789 O O . HIS A 1 235 ? -6.015 -1.934 16.938 1.00 78.81 235 HIS A O 1
ATOM 1795 N N . VAL A 1 236 ? -8.233 -1.539 17.118 1.00 74.94 236 VAL A N 1
ATOM 1796 C CA . VAL A 1 236 ? -8.428 -2.252 18.386 1.00 74.94 236 VAL A CA 1
ATOM 1797 C C . VAL A 1 236 ? -9.674 -3.117 18.302 1.00 74.94 236 VAL A C 1
ATOM 1799 O O . VAL A 1 236 ? -10.648 -2.748 17.633 1.00 74.94 236 VAL A O 1
ATOM 1802 N N . GLU A 1 237 ? -9.643 -4.263 18.966 1.00 83.69 237 GLU A N 1
ATOM 1803 C CA . GLU A 1 237 ? -10.792 -5.153 19.083 1.00 83.69 237 GLU A CA 1
ATOM 1804 C C . GLU A 1 237 ? -11.705 -4.742 20.255 1.00 83.69 237 GLU A C 1
ATOM 1806 O O . GLU A 1 237 ? -11.357 -3.916 21.104 1.00 83.69 237 GLU A O 1
ATOM 1811 N N . GLU A 1 238 ? -12.921 -5.291 20.279 1.00 88.38 238 GLU A N 1
ATOM 1812 C CA . GLU A 1 238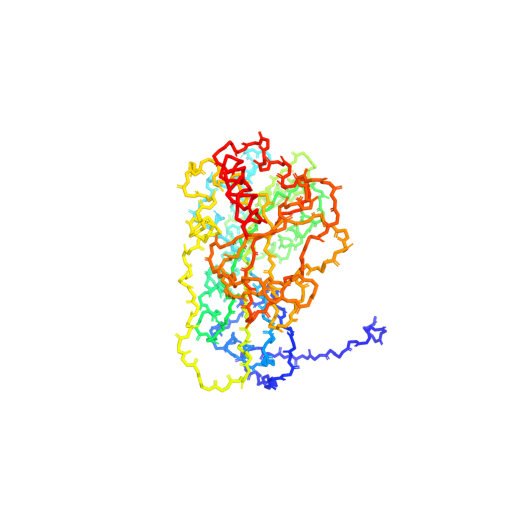 ? -13.868 -5.061 21.374 1.00 88.38 238 GLU A CA 1
ATOM 1813 C C . GLU A 1 238 ? -13.281 -5.514 22.722 1.00 88.38 238 GLU A C 1
ATOM 1815 O O . GLU A 1 238 ? -12.657 -6.570 22.830 1.00 88.38 238 GLU A O 1
ATOM 1820 N N . GLY A 1 239 ? -13.497 -4.714 23.766 1.00 87.25 239 GLY A N 1
ATOM 1821 C CA . GLY A 1 239 ? -13.011 -4.978 25.119 1.00 87.25 239 GLY A CA 1
ATOM 1822 C C . GLY A 1 239 ? -11.595 -4.476 25.404 1.00 87.25 239 GLY A C 1
ATOM 1823 O O . GLY A 1 239 ? -11.195 -4.461 26.568 1.00 87.25 239 GLY A O 1
ATOM 1824 N N . GLU A 1 240 ? -10.842 -4.018 24.399 1.00 89.19 240 GLU A N 1
ATOM 1825 C CA . GLU A 1 240 ? -9.509 -3.452 24.622 1.00 89.19 240 GLU A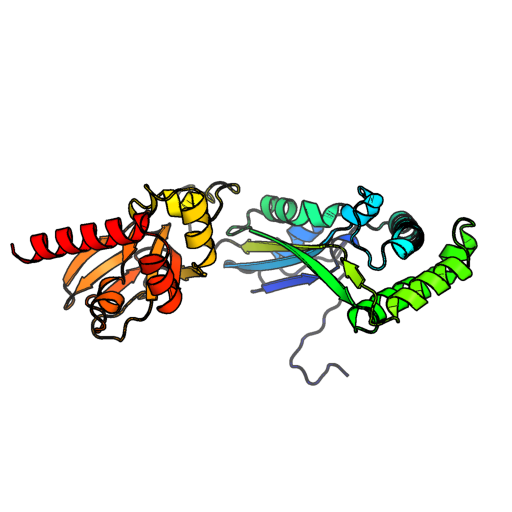 CA 1
ATOM 1826 C C . GLU A 1 240 ? -9.558 -2.109 25.372 1.00 89.19 240 GLU A C 1
ATOM 1828 O O . GLU A 1 240 ? -10.377 -1.227 25.091 1.00 89.19 240 GLU A O 1
ATOM 1833 N N . GLU A 1 241 ? -8.642 -1.926 26.327 1.00 94.31 241 GLU A N 1
ATOM 1834 C CA . GLU A 1 241 ? -8.468 -0.668 27.056 1.00 94.31 241 GLU A CA 1
ATOM 1835 C C . GLU A 1 241 ? -7.508 0.265 26.305 1.00 94.31 241 GLU A C 1
ATOM 1837 O O . GLU A 1 241 ? -6.296 0.067 26.269 1.00 94.31 241 GLU A O 1
ATOM 1842 N N . LEU A 1 242 ? -8.057 1.339 25.744 1.00 94.19 242 LEU A N 1
ATOM 1843 C CA . LEU A 1 242 ? -7.330 2.370 24.998 1.00 94.19 242 LEU A CA 1
ATOM 1844 C C . LEU A 1 242 ? -6.524 3.290 25.917 1.00 94.19 242 LEU A C 1
ATOM 1846 O O . LEU A 1 242 ? -5.445 3.780 25.576 1.00 94.19 242 LEU A O 1
ATOM 1850 N N . THR A 1 243 ? -7.073 3.558 27.099 1.00 95.25 243 THR A N 1
ATOM 1851 C CA . THR A 1 243 ? -6.390 4.251 28.189 1.00 95.25 243 THR A CA 1
ATOM 1852 C C . THR A 1 243 ? -6.841 3.666 29.510 1.00 95.25 243 THR A C 1
ATOM 1854 O O . THR A 1 243 ? -7.997 3.276 29.633 1.00 95.25 243 THR A O 1
ATOM 1857 N N . VAL A 1 244 ? -5.978 3.724 30.522 1.00 93.88 244 VAL A N 1
ATOM 1858 C CA . VAL A 1 244 ? -6.285 3.259 31.880 1.00 93.88 244 VAL A CA 1
ATOM 1859 C C . VAL A 1 244 ? -6.129 4.417 32.859 1.00 93.88 244 VAL A C 1
ATOM 1861 O O . VAL A 1 244 ? -5.091 5.080 32.854 1.00 93.88 244 VAL A O 1
ATOM 1864 N N . GLU A 1 245 ? -7.144 4.679 33.688 1.00 94.94 245 GLU A N 1
ATOM 1865 C CA . GLU A 1 245 ? -7.100 5.729 34.716 1.00 94.94 245 GLU A CA 1
ATOM 1866 C C . GLU A 1 245 ? -5.858 5.584 35.616 1.00 94.94 245 GLU A C 1
ATOM 1868 O O . GLU A 1 245 ? -5.484 4.490 36.033 1.00 94.94 245 GLU A O 1
ATOM 1873 N N . GLY A 1 246 ? -5.199 6.705 35.915 1.00 93.25 246 GLY A N 1
ATOM 1874 C CA . GLY A 1 246 ? -4.011 6.747 36.767 1.00 93.25 246 GLY A CA 1
ATOM 1875 C C . GLY A 1 246 ? -2.700 6.382 36.064 1.00 93.25 246 GLY A C 1
ATOM 1876 O O . GLY A 1 246 ? -1.638 6.716 36.586 1.00 93.25 246 GLY A O 1
ATOM 1877 N N . GLN A 1 247 ? -2.740 5.773 34.874 1.00 92.06 247 GLN A N 1
ATOM 1878 C CA . GLN A 1 247 ? -1.529 5.470 34.105 1.00 92.06 247 GLN A CA 1
ATOM 1879 C C . GLN A 1 247 ? -0.969 6.714 33.398 1.00 92.06 247 GLN A C 1
ATOM 1881 O O . GLN A 1 247 ? -1.718 7.653 33.115 1.00 92.06 247 GLN A O 1
ATOM 1886 N N . PRO A 1 248 ? 0.336 6.758 33.075 1.00 89.19 248 PRO A N 1
ATOM 1887 C CA . PRO A 1 248 ? 0.895 7.806 32.226 1.00 89.19 248 PRO A CA 1
ATOM 1888 C C . PRO A 1 248 ? 0.170 7.893 30.875 1.00 89.19 248 PRO A C 1
ATOM 1890 O O . PRO A 1 248 ? -0.177 6.879 30.273 1.00 89.19 248 PRO A O 1
ATOM 1893 N N . GLY A 1 249 ? -0.064 9.112 30.384 1.00 83.62 249 GLY A N 1
ATOM 1894 C CA . GLY A 1 249 ? -0.743 9.342 29.111 1.00 83.62 249 GLY A CA 1
ATOM 1895 C C . GLY A 1 249 ? 0.087 10.174 28.146 1.00 83.62 249 GLY A C 1
ATOM 1896 O O . GLY A 1 249 ? 0.234 11.372 28.350 1.00 83.62 249 GLY A O 1
ATOM 1897 N N . ASN A 1 250 ? 0.583 9.555 27.074 1.00 89.56 250 ASN A N 1
ATOM 1898 C CA . ASN A 1 250 ? 1.417 10.197 26.049 1.00 89.56 250 ASN A CA 1
ATOM 1899 C C . ASN A 1 250 ? 0.803 10.150 24.637 1.00 89.56 250 ASN A C 1
ATOM 1901 O O . ASN A 1 250 ? 1.505 10.396 23.657 1.00 89.56 250 ASN A O 1
ATOM 1905 N N . THR A 1 251 ? -0.495 9.859 24.544 1.00 91.56 251 THR A N 1
ATOM 1906 C CA . THR A 1 251 ? -1.178 9.606 23.269 1.00 91.56 251 THR A CA 1
ATOM 1907 C C . THR A 1 251 ? -2.547 10.273 23.227 1.00 91.56 251 THR A C 1
ATOM 1909 O O . THR A 1 251 ? -3.285 10.240 24.219 1.00 91.56 251 THR A O 1
ATOM 1912 N N . PHE A 1 252 ? -2.890 10.851 22.083 1.00 94.81 252 PHE A N 1
ATOM 1913 C CA . PHE A 1 252 ? -4.189 11.436 21.772 1.00 94.81 252 PHE A CA 1
ATOM 1914 C C . PHE A 1 252 ? -4.891 10.612 20.690 1.00 94.81 252 PHE A C 1
ATOM 1916 O O . PHE A 1 252 ? -4.237 10.160 19.752 1.00 94.81 252 PHE A O 1
ATOM 1923 N N . PHE A 1 253 ? -6.207 10.432 20.814 1.00 95.12 253 PHE A N 1
ATOM 1924 C CA . PHE A 1 253 ? -6.990 9.545 19.953 1.00 95.12 253 PHE A CA 1
ATOM 1925 C C . PHE A 1 253 ? -8.192 10.266 19.348 1.00 95.12 253 PHE A C 1
ATOM 1927 O O . PHE A 1 253 ? -8.906 10.989 20.048 1.00 95.12 253 PHE A O 1
ATOM 1934 N N . VAL A 1 254 ? -8.468 9.995 18.074 1.00 93.25 254 VAL A N 1
ATOM 1935 C CA . VAL A 1 254 ? -9.692 10.395 17.370 1.00 93.25 254 VAL A CA 1
ATOM 1936 C C . VAL A 1 254 ? -10.365 9.149 16.803 1.00 93.25 254 VAL A C 1
ATOM 1938 O O . VAL A 1 254 ? -9.721 8.348 16.136 1.00 93.25 254 VAL A O 1
ATOM 1941 N N . ILE A 1 255 ? -11.662 8.988 17.052 1.00 92.44 255 ILE A N 1
ATOM 1942 C CA . ILE A 1 255 ? -12.437 7.821 16.624 1.00 92.44 255 ILE A CA 1
ATOM 1943 C C . ILE A 1 255 ? -12.921 8.025 15.193 1.00 92.44 255 ILE A C 1
ATOM 1945 O O . ILE A 1 255 ? -13.765 8.884 14.940 1.00 92.44 255 ILE A O 1
ATOM 1949 N N . ALA A 1 256 ? -12.421 7.211 14.265 1.00 85.38 256 ALA A N 1
ATOM 1950 C CA . ALA A 1 256 ? -12.917 7.165 12.894 1.00 85.38 256 ALA A CA 1
ATOM 1951 C C . ALA A 1 256 ? -14.149 6.251 12.788 1.00 85.38 256 ALA A C 1
ATOM 1953 O O . ALA A 1 256 ? -15.165 6.647 12.218 1.00 85.38 256 ALA A O 1
ATOM 1954 N N . LYS A 1 257 ? -14.094 5.055 13.390 1.00 83.69 257 LYS A N 1
ATOM 1955 C CA . LYS A 1 257 ? -15.194 4.076 13.415 1.00 83.69 257 LYS A CA 1
ATOM 1956 C C . LYS A 1 257 ? -15.187 3.283 14.724 1.00 83.69 257 LYS A C 1
ATOM 1958 O O . LYS A 1 257 ? -14.139 3.112 15.341 1.00 83.69 257 LYS A O 1
ATOM 1963 N N . GLY A 1 258 ? -16.357 2.779 15.109 1.00 88.88 258 GLY A N 1
ATOM 1964 C CA . GLY A 1 258 ? -16.566 2.019 16.339 1.00 88.88 258 GLY A CA 1
ATOM 1965 C C . GLY A 1 258 ? -16.988 2.895 17.516 1.00 88.88 258 GLY A C 1
ATOM 1966 O O . GLY A 1 258 ? -17.112 4.118 17.394 1.00 88.88 258 GLY A O 1
ATOM 1967 N N . THR A 1 259 ? -17.246 2.257 18.651 1.00 94.69 259 THR A N 1
ATOM 1968 C CA . THR A 1 259 ? -17.716 2.906 19.880 1.00 94.69 259 THR A CA 1
ATOM 1969 C C . THR A 1 259 ? -16.855 2.519 21.070 1.00 94.69 259 THR A C 1
ATOM 1971 O O . THR A 1 259 ? -16.296 1.429 21.104 1.00 94.69 259 THR A O 1
ATOM 1974 N N . ALA A 1 260 ? -16.762 3.410 22.052 1.00 97.25 260 ALA A N 1
ATOM 1975 C CA . ALA A 1 260 ? -16.041 3.173 23.295 1.00 97.25 260 ALA A CA 1
ATOM 1976 C C . ALA A 1 260 ? -16.782 3.771 24.486 1.00 97.25 260 ALA A C 1
ATOM 1978 O O . ALA A 1 260 ? -17.519 4.750 24.358 1.00 97.25 260 ALA A O 1
ATOM 1979 N N . THR A 1 261 ? -16.503 3.253 25.673 1.0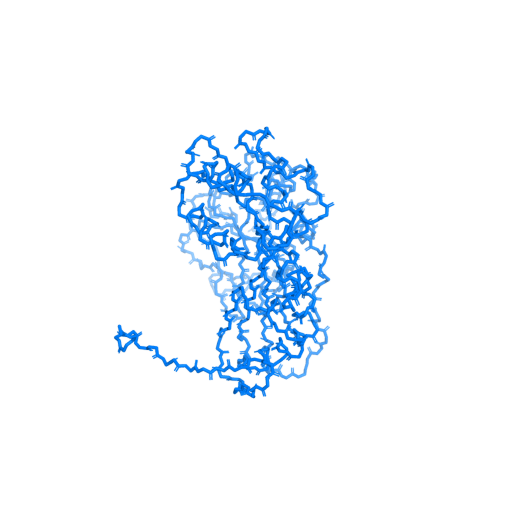0 97.00 261 THR A N 1
ATOM 1980 C CA . THR A 1 261 ? -17.032 3.775 26.925 1.00 97.00 261 THR A CA 1
ATOM 1981 C C . THR A 1 261 ? -15.927 4.399 27.761 1.00 97.00 261 THR A C 1
ATOM 1983 O O . THR A 1 261 ? -14.887 3.793 28.003 1.00 97.00 261 THR A O 1
ATOM 1986 N N . VAL A 1 262 ? -16.182 5.610 28.261 1.00 96.19 262 VAL A N 1
ATOM 1987 C CA . VAL A 1 262 ? -15.342 6.271 29.264 1.00 96.19 262 VAL A CA 1
ATOM 1988 C C . VAL A 1 262 ? -15.862 5.934 30.655 1.00 96.19 262 VAL A C 1
ATOM 1990 O O . VAL A 1 262 ? -17.045 6.137 30.951 1.00 96.19 262 VAL A O 1
ATOM 1993 N N . SER A 1 263 ? -14.975 5.486 31.537 1.00 94.50 263 SER A N 1
ATOM 1994 C CA . SER A 1 263 ? -15.272 5.225 32.944 1.00 94.50 263 SER A CA 1
ATOM 1995 C C . SER A 1 263 ? -14.231 5.855 33.869 1.00 94.50 263 SER A C 1
ATOM 1997 O O . SER A 1 263 ? -13.079 6.060 33.491 1.00 94.50 263 SER A O 1
ATOM 1999 N N . ARG A 1 264 ? -14.644 6.203 35.089 1.00 92.75 264 ARG A N 1
ATOM 2000 C CA . ARG A 1 264 ? -13.760 6.745 36.128 1.00 92.75 264 ARG A CA 1
ATOM 2001 C C . ARG A 1 264 ? -14.163 6.204 37.490 1.00 92.75 264 ARG A C 1
ATOM 2003 O O . ARG A 1 264 ? -15.349 6.218 37.820 1.00 92.75 264 ARG A O 1
ATOM 2010 N N . GLY A 1 265 ? -13.204 5.701 38.265 1.00 89.69 265 GLY A N 1
ATOM 2011 C CA . GLY A 1 265 ? -13.475 5.036 39.544 1.00 89.69 265 GLY A CA 1
ATOM 2012 C C . GLY A 1 265 ? -14.487 3.890 39.413 1.00 89.69 265 GLY A C 1
ATOM 2013 O O . GLY A 1 265 ? -15.363 3.743 40.261 1.00 89.69 265 GLY A O 1
ATOM 2014 N N . GLY A 1 266 ? -14.445 3.153 38.297 1.00 83.44 266 GLY A N 1
ATOM 2015 C CA . GLY A 1 266 ? -15.391 2.075 37.977 1.00 83.44 266 GLY A CA 1
ATOM 2016 C C . GLY A 1 266 ? -16.800 2.529 37.567 1.00 83.44 266 GLY A C 1
ATOM 2017 O O . GLY A 1 266 ? -17.641 1.692 37.255 1.00 83.44 266 GLY A O 1
ATOM 2018 N N . THR A 1 267 ? -17.081 3.836 37.534 1.00 88.44 267 THR A N 1
ATOM 2019 C CA . THR A 1 267 ? -18.388 4.374 37.126 1.00 88.44 267 THR A CA 1
ATOM 2020 C C . THR A 1 267 ? -18.361 4.801 35.662 1.00 88.44 267 THR A C 1
ATOM 2022 O O . THR A 1 267 ? -17.488 5.568 35.252 1.00 88.44 267 THR A O 1
ATOM 2025 N N . ARG A 1 268 ? -19.332 4.338 34.865 1.00 89.69 268 ARG A N 1
ATOM 2026 C CA . ARG A 1 268 ? -19.507 4.751 33.464 1.00 89.69 268 ARG A CA 1
ATOM 2027 C C . ARG A 1 268 ? -19.902 6.228 33.392 1.00 89.69 268 ARG A C 1
ATOM 2029 O O . ARG A 1 268 ? -20.906 6.621 33.977 1.00 89.69 268 ARG A O 1
ATOM 2036 N N . LEU A 1 269 ? -19.125 7.029 32.662 1.00 86.69 269 LEU A N 1
ATOM 2037 C CA . LEU A 1 269 ? -19.348 8.469 32.515 1.00 86.69 269 LEU A CA 1
ATOM 2038 C C . LEU A 1 269 ? -20.089 8.805 31.221 1.00 86.69 269 LEU A C 1
ATOM 2040 O O . LEU A 1 269 ? -21.117 9.475 31.249 1.00 86.69 269 LEU A O 1
ATOM 2044 N N . VAL A 1 270 ? -19.547 8.376 30.080 1.00 90.38 270 VAL A N 1
ATOM 2045 C CA . VAL A 1 270 ? -20.055 8.758 28.757 1.00 90.38 270 VAL A CA 1
ATOM 2046 C C . VAL A 1 270 ? -19.660 7.725 27.702 1.00 90.38 270 VAL A C 1
ATOM 2048 O O . VAL A 1 270 ? -18.608 7.097 27.811 1.00 90.38 270 VAL A O 1
ATOM 2051 N N . GLY A 1 271 ? -20.510 7.545 26.691 1.00 92.88 271 GLY A N 1
ATOM 2052 C CA . GLY A 1 271 ? -20.183 6.788 25.482 1.00 92.88 271 GLY A CA 1
ATOM 2053 C C . GLY A 1 271 ? -19.564 7.692 24.415 1.00 92.88 271 GLY A C 1
ATOM 2054 O O . GLY A 1 271 ? -19.971 8.842 24.254 1.00 92.88 271 GLY A O 1
ATOM 2055 N N . LEU A 1 272 ? -18.588 7.166 23.688 1.00 94.75 272 LEU A N 1
ATOM 2056 C CA . LEU A 1 272 ? -17.915 7.799 22.563 1.00 94.75 272 LEU A CA 1
ATOM 2057 C C . LEU A 1 272 ? -18.223 7.018 21.287 1.00 94.75 272 LEU A C 1
ATOM 2059 O O . LEU A 1 272 ? -18.301 5.791 21.297 1.00 94.75 272 LEU A O 1
ATOM 2063 N N . GLY A 1 273 ? -18.363 7.740 20.183 1.00 92.69 273 GLY A N 1
ATOM 2064 C CA . GLY A 1 273 ? -18.568 7.160 18.859 1.00 92.69 273 GLY A CA 1
ATOM 2065 C C . GLY A 1 273 ? -17.760 7.888 17.788 1.00 92.69 273 GLY A C 1
ATOM 2066 O O . GLY A 1 273 ? -16.945 8.758 18.126 1.00 92.69 273 GLY A O 1
ATOM 2067 N N . PRO A 1 274 ? -18.000 7.575 16.504 1.00 89.94 274 PRO A N 1
ATOM 2068 C CA . PRO A 1 274 ? -17.304 8.194 15.380 1.00 89.94 274 PRO A CA 1
ATOM 2069 C C . PRO A 1 274 ? -17.292 9.726 15.460 1.00 89.94 274 PRO A C 1
ATOM 2071 O O . PRO A 1 274 ? -18.278 10.355 15.846 1.00 89.94 274 PRO A O 1
ATOM 2074 N N . GLY A 1 275 ? -16.146 10.323 15.142 1.00 87.88 275 GLY A N 1
ATOM 2075 C CA . GLY A 1 275 ? -15.890 11.756 15.246 1.00 87.88 275 GLY A CA 1
ATOM 2076 C C . GLY A 1 275 ? -15.538 12.250 16.655 1.00 87.88 275 GLY A C 1
ATOM 2077 O O . GLY A 1 275 ? -15.070 13.380 16.800 1.00 87.88 275 GLY A O 1
ATOM 2078 N N . SER A 1 276 ? -15.707 11.439 17.702 1.00 92.00 276 SER A N 1
ATOM 2079 C CA . SER A 1 276 ? -15.273 11.804 19.059 1.00 92.00 276 SER A CA 1
ATOM 2080 C C . SER A 1 276 ? -13.755 11.686 19.214 1.00 92.00 276 SER A C 1
ATOM 2082 O O . SER A 1 276 ? -13.090 10.983 18.458 1.00 92.00 276 SER A O 1
ATOM 2084 N N . TYR A 1 277 ? -13.197 12.344 20.228 1.00 93.81 277 TYR A N 1
ATOM 2085 C CA . TYR A 1 277 ? -11.776 12.259 20.565 1.00 93.81 277 TYR A CA 1
ATOM 2086 C C . TYR A 1 277 ? -11.552 12.256 22.079 1.00 93.81 277 TYR A C 1
ATOM 2088 O O . TYR A 1 277 ? -12.392 12.741 22.853 1.00 93.81 277 TYR A O 1
ATOM 2096 N N . PHE A 1 278 ? -10.409 11.715 22.498 1.00 94.44 278 PHE A N 1
ATOM 2097 C CA . PHE A 1 278 ? -10.038 11.580 23.905 1.00 94.44 278 PHE A CA 1
ATOM 2098 C C . PHE A 1 278 ? -8.517 11.511 24.111 1.00 94.44 278 PHE A C 1
ATOM 2100 O O . PHE A 1 278 ? -7.727 11.391 23.175 1.00 94.44 278 PHE A O 1
ATOM 2107 N N . GLY A 1 279 ? -8.101 11.580 25.377 1.00 92.38 279 GLY A N 1
ATOM 2108 C CA . GLY A 1 279 ? -6.698 11.487 25.786 1.00 92.38 279 GLY A CA 1
ATOM 2109 C C . GLY A 1 279 ? -5.956 12.826 25.827 1.00 92.38 279 GLY A C 1
ATOM 2110 O O . GLY A 1 279 ? -4.793 12.855 26.221 1.00 92.38 279 GLY A O 1
ATOM 2111 N N . GLU A 1 280 ? -6.623 13.933 25.501 1.00 93.81 280 GLU A N 1
ATOM 2112 C CA . GLU A 1 280 ? -6.029 15.272 25.439 1.00 93.81 280 GLU A CA 1
ATOM 2113 C C . GLU A 1 280 ? -5.667 15.841 26.817 1.00 93.81 280 GLU A C 1
ATOM 2115 O O . GLU A 1 280 ? -4.710 16.602 26.942 1.00 93.81 280 GLU A O 1
ATOM 2120 N N . ILE A 1 281 ? -6.407 15.457 27.864 1.00 90.81 281 ILE A N 1
ATOM 2121 C CA . ILE A 1 281 ? -6.251 16.030 29.211 1.00 90.81 281 ILE A CA 1
ATOM 2122 C C . ILE A 1 281 ? -4.869 15.710 29.783 1.00 90.81 281 ILE A C 1
ATOM 2124 O O . ILE A 1 281 ? -4.173 16.613 30.232 1.00 90.81 281 ILE A O 1
ATOM 2128 N N . ALA A 1 282 ? -4.453 14.441 29.721 1.00 89.69 282 ALA A N 1
ATOM 2129 C CA . ALA A 1 282 ? -3.163 13.997 30.253 1.00 89.69 282 ALA A CA 1
ATOM 2130 C C . ALA A 1 282 ? -1.980 14.700 29.565 1.00 89.69 282 ALA A C 1
ATOM 2132 O O . ALA A 1 282 ? -1.014 15.075 30.224 1.00 89.69 282 ALA A O 1
ATOM 2133 N N . LEU A 1 283 ? -2.093 14.943 28.255 1.00 91.00 283 LEU A N 1
ATOM 2134 C CA . LEU A 1 283 ? -1.074 15.635 27.466 1.00 91.00 283 LEU A CA 1
ATOM 2135 C C . LEU A 1 283 ? -0.999 17.134 27.786 1.00 91.00 283 LEU A C 1
ATOM 2137 O O . LEU A 1 283 ? 0.093 17.689 27.865 1.00 91.00 283 LEU A O 1
ATOM 2141 N N . ILE A 1 284 ? -2.146 17.789 27.985 1.00 90.56 284 ILE A N 1
ATOM 2142 C CA . ILE A 1 284 ? -2.212 19.233 28.259 1.00 90.56 284 ILE A CA 1
ATOM 2143 C C . ILE A 1 284 ? -1.851 19.548 29.710 1.00 90.56 284 ILE A C 1
ATOM 2145 O O . ILE A 1 284 ? -1.096 20.482 29.969 1.00 90.56 284 ILE A O 1
ATOM 2149 N N . GLU A 1 285 ? -2.385 18.782 30.660 1.00 88.81 285 GLU A N 1
ATOM 2150 C CA . GLU A 1 285 ? -2.139 18.983 32.091 1.00 88.81 285 GLU A CA 1
ATOM 2151 C C . GLU A 1 285 ? -0.820 18.339 32.555 1.00 88.81 285 GLU A C 1
ATOM 2153 O O . GLU A 1 285 ? -0.422 18.542 33.698 1.00 88.81 285 GLU A O 1
ATOM 2158 N N . GLN A 1 286 ? -0.128 17.602 31.674 1.00 86.69 286 GLN A N 1
ATOM 2159 C CA . GLN A 1 286 ? 1.106 16.856 31.968 1.00 86.69 286 GLN A CA 1
ATOM 2160 C C . GLN A 1 286 ? 0.948 15.933 33.187 1.00 86.69 286 GLN A C 1
ATOM 2162 O O . GLN A 1 286 ? 1.803 15.866 34.070 1.00 86.69 286 GLN A O 1
ATOM 2167 N N . GLY A 1 287 ? -0.186 15.234 33.236 1.00 88.31 287 GLY A N 1
ATOM 2168 C CA . GLY A 1 287 ? -0.592 14.371 34.343 1.00 88.31 287 GLY A CA 1
ATOM 2169 C C . GLY A 1 287 ? -0.956 12.954 33.891 1.00 88.31 287 GLY A C 1
ATOM 2170 O O . GLY A 1 287 ? -0.890 12.637 32.701 1.00 88.31 287 GLY A O 1
ATOM 2171 N N . PRO A 1 288 ? -1.349 12.074 34.828 1.00 93.56 288 PRO A N 1
ATOM 2172 C CA . PRO A 1 288 ? -1.845 10.748 34.482 1.00 93.56 288 PRO A CA 1
ATOM 2173 C C . PRO A 1 288 ? -3.185 10.824 33.732 1.00 93.56 288 PRO A C 1
ATOM 2175 O O . PRO A 1 288 ? -3.893 11.835 33.753 1.00 93.56 288 PRO A O 1
ATOM 2178 N N . ARG A 1 289 ? -3.565 9.721 33.087 1.00 94.62 289 ARG A N 1
ATOM 2179 C CA . ARG A 1 289 ? -4.889 9.527 32.489 1.00 94.62 289 ARG A CA 1
ATOM 2180 C C . ARG A 1 289 ? -5.972 9.729 33.545 1.00 94.62 289 ARG A C 1
ATOM 2182 O O . ARG A 1 289 ? -5.923 9.152 34.628 1.00 94.62 289 ARG A O 1
ATOM 2189 N N . THR A 1 290 ? -6.972 10.534 33.212 1.00 91.56 290 THR A N 1
ATOM 2190 C CA . THR A 1 290 ? -8.051 10.916 34.134 1.00 91.56 290 THR A CA 1
ATOM 2191 C C . THR A 1 290 ? -9.237 9.950 34.137 1.00 91.56 290 THR A C 1
ATOM 2193 O O . THR A 1 290 ? -10.125 10.099 34.974 1.00 91.56 290 THR A O 1
ATOM 2196 N N . ALA A 1 291 ? -9.272 9.003 33.198 1.00 93.94 291 ALA A N 1
ATOM 2197 C CA . ALA A 1 291 ? -10.333 8.020 33.013 1.00 93.94 291 ALA A CA 1
ATOM 2198 C C . ALA A 1 291 ? -9.808 6.807 32.224 1.00 93.94 291 ALA A C 1
ATOM 2200 O O . ALA A 1 291 ? -8.836 6.928 31.469 1.00 93.94 291 ALA A O 1
ATOM 2201 N N . THR A 1 292 ? -10.480 5.668 32.377 1.00 95.75 292 THR A N 1
ATOM 2202 C CA . THR A 1 292 ? -10.314 4.489 31.522 1.00 95.75 292 THR A CA 1
ATOM 2203 C C . THR A 1 292 ? -11.233 4.620 30.310 1.00 95.75 292 THR A C 1
ATOM 2205 O O . THR A 1 292 ? -12.377 5.061 30.443 1.00 95.75 292 THR A O 1
ATOM 2208 N N . VAL A 1 293 ? -10.741 4.252 29.130 1.00 97.12 293 VAL A N 1
ATOM 2209 C CA . VAL A 1 293 ? -11.535 4.195 27.897 1.00 97.12 293 VAL A CA 1
ATOM 2210 C C . VAL A 1 293 ? -11.427 2.787 27.339 1.00 97.12 293 VAL A C 1
ATOM 2212 O O . VAL A 1 293 ? -10.322 2.343 27.040 1.00 97.12 293 VAL A O 1
ATOM 2215 N N . THR A 1 294 ? -12.560 2.107 27.200 1.00 96.69 294 THR A N 1
ATOM 2216 C CA . THR A 1 294 ? -12.636 0.713 26.743 1.00 96.69 294 THR A CA 1
ATOM 2217 C C . THR A 1 294 ? -13.434 0.647 25.452 1.00 96.69 294 THR A C 1
ATOM 2219 O O . THR A 1 294 ? -14.474 1.299 25.342 1.00 96.69 294 THR A O 1
ATOM 2222 N N . ALA A 1 295 ? -12.945 -0.108 24.475 1.00 95.62 295 ALA A N 1
ATOM 2223 C CA . ALA A 1 295 ? -13.640 -0.339 23.220 1.00 95.62 295 ALA A CA 1
ATOM 2224 C C . ALA A 1 295 ? -14.929 -1.150 23.456 1.00 95.62 295 ALA A C 1
ATOM 2226 O O . ALA A 1 295 ? -14.886 -2.242 24.015 1.00 95.62 295 ALA A O 1
ATOM 2227 N N . ASP A 1 296 ? -16.071 -0.620 23.015 1.00 94.31 296 ASP A N 1
ATOM 2228 C CA . ASP A 1 296 ? -17.377 -1.303 23.047 1.00 94.31 296 ASP A CA 1
ATOM 2229 C C . ASP A 1 296 ? -17.653 -2.057 21.729 1.00 94.31 296 ASP A C 1
ATOM 2231 O O . ASP A 1 296 ? -18.679 -2.710 21.578 1.00 94.31 296 ASP A O 1
ATOM 2235 N N . SER A 1 297 ? -16.782 -1.893 20.732 1.00 88.06 297 SER A N 1
ATOM 2236 C CA . SER A 1 297 ? -16.807 -2.584 19.442 1.00 88.06 297 SER A CA 1
ATOM 2237 C C . SER A 1 297 ? -15.391 -2.625 18.873 1.00 88.06 297 SER A C 1
ATOM 2239 O O . SER A 1 297 ? -14.523 -1.903 19.355 1.00 88.06 297 SER A O 1
ATOM 2241 N N . ARG A 1 298 ? -15.164 -3.335 17.763 1.00 79.81 298 ARG A N 1
ATOM 2242 C CA . ARG A 1 298 ? -13.965 -3.109 16.936 1.00 79.81 298 ARG A CA 1
ATOM 2243 C C . ARG A 1 298 ? -13.885 -1.634 16.516 1.00 79.81 298 ARG A C 1
ATOM 2245 O O . ARG A 1 298 ? -14.905 -1.062 16.105 1.00 79.81 298 ARG A O 1
ATOM 2252 N N . MET A 1 299 ? -12.714 -1.006 16.637 1.00 87.00 299 MET A N 1
ATOM 2253 C CA . MET A 1 299 ? -12.538 0.426 16.363 1.00 87.00 299 MET A CA 1
ATOM 2254 C C . MET A 1 299 ? -11.385 0.721 15.409 1.00 87.00 299 MET A C 1
ATOM 2256 O O . MET A 1 299 ? -10.355 0.051 15.415 1.00 87.00 299 MET A O 1
ATOM 2260 N N . TRP A 1 300 ? -11.565 1.802 14.651 1.00 84.62 300 TRP A N 1
ATOM 2261 C CA . TRP A 1 300 ? -10.540 2.447 13.837 1.00 84.62 300 TRP A CA 1
ATOM 2262 C C . TRP A 1 300 ? -10.285 3.840 14.399 1.00 84.62 300 TRP A C 1
ATOM 2264 O O . TRP A 1 300 ? -11.223 4.627 14.586 1.00 84.62 300 TRP A O 1
ATOM 2274 N N . LEU A 1 301 ? -9.023 4.143 14.675 1.00 86.00 301 LEU A N 1
ATOM 2275 C CA . LEU A 1 301 ? -8.604 5.339 15.390 1.00 86.00 301 LEU A CA 1
ATOM 2276 C C . LEU A 1 301 ? -7.472 6.033 14.636 1.00 86.00 301 LEU A C 1
ATOM 2278 O O . LEU A 1 301 ? -6.578 5.375 14.110 1.00 86.00 301 LEU A O 1
ATOM 2282 N N . PHE A 1 302 ? -7.468 7.362 14.673 1.00 88.44 302 PHE A N 1
ATOM 2283 C CA . PHE A 1 302 ? -6.267 8.144 14.403 1.00 88.44 302 PHE A CA 1
ATOM 2284 C C . PHE A 1 302 ? -5.582 8.481 15.715 1.00 88.44 302 PHE A C 1
ATOM 2286 O O . PHE A 1 302 ? -6.227 8.928 16.670 1.00 88.44 302 PHE A O 1
ATOM 2293 N N . VAL A 1 303 ? -4.274 8.272 15.749 1.00 90.31 303 VAL A N 1
ATOM 2294 C CA . VAL A 1 303 ? -3.463 8.340 16.954 1.00 90.31 303 VAL A CA 1
ATOM 2295 C C . VAL A 1 303 ? -2.340 9.337 16.754 1.00 90.31 303 VAL A C 1
ATOM 2297 O O . VAL A 1 303 ? -1.667 9.345 15.732 1.00 90.31 303 VAL A O 1
ATOM 2300 N N . PHE A 1 304 ? -2.140 10.184 17.755 1.00 90.31 304 PHE A N 1
ATOM 2301 C CA . PHE A 1 304 ? -1.057 11.152 17.779 1.00 90.31 304 PHE A CA 1
ATOM 2302 C C . PHE A 1 304 ? -0.235 10.913 19.037 1.00 90.31 304 PHE A C 1
ATOM 2304 O O . PHE A 1 304 ? -0.768 10.953 20.153 1.00 90.31 304 PHE A O 1
ATOM 2311 N N . ASP A 1 305 ? 1.064 10.680 18.869 1.00 90.25 305 ASP A N 1
ATOM 2312 C CA . ASP A 1 305 ? 1.995 10.658 19.992 1.00 90.25 305 ASP A CA 1
ATOM 2313 C C . ASP A 1 305 ? 2.140 12.066 20.611 1.00 90.25 305 ASP A C 1
ATOM 2315 O O . ASP A 1 305 ? 1.611 13.064 20.109 1.00 90.25 305 ASP A O 1
ATOM 2319 N N . ALA A 1 306 ? 2.867 12.178 21.722 1.00 89.75 306 ALA A N 1
ATOM 2320 C CA . ALA A 1 306 ? 3.040 13.455 22.412 1.00 89.75 306 ALA A CA 1
ATOM 2321 C C . ALA A 1 306 ? 3.648 14.557 21.516 1.00 89.75 306 ALA A C 1
ATOM 2323 O O . ALA A 1 306 ? 3.295 15.731 21.660 1.00 89.75 306 ALA A O 1
ATOM 2324 N N . LYS A 1 307 ? 4.538 14.202 20.576 1.00 91.75 307 LYS A N 1
ATOM 2325 C CA . LYS A 1 307 ? 5.166 15.161 19.650 1.00 91.75 307 LYS A CA 1
ATOM 2326 C C . LYS A 1 307 ? 4.201 15.581 18.545 1.00 91.75 307 LYS A C 1
ATOM 2328 O O . LYS A 1 307 ? 4.129 16.768 18.222 1.00 91.75 307 LYS A O 1
ATOM 2333 N N . GLY A 1 308 ? 3.452 14.635 17.991 1.00 89.62 308 GLY A N 1
ATOM 2334 C CA . GLY A 1 308 ? 2.398 14.845 17.011 1.00 89.62 308 GLY A CA 1
ATOM 2335 C C . GLY A 1 308 ? 1.304 15.730 17.586 1.00 89.62 308 GLY A C 1
ATOM 2336 O O . GLY A 1 308 ? 0.957 16.742 16.984 1.00 89.62 308 GLY A O 1
ATOM 2337 N N . PHE A 1 309 ? 0.859 15.455 18.813 1.00 94.25 309 PHE A N 1
ATOM 2338 C CA . PHE A 1 309 ? -0.103 16.294 19.521 1.00 94.25 309 PHE A CA 1
ATOM 2339 C C . PHE A 1 309 ? 0.428 17.710 19.782 1.00 94.25 309 PHE A C 1
ATOM 2341 O O . PHE A 1 309 ? -0.263 18.691 19.508 1.00 94.25 309 PHE A O 1
ATOM 2348 N N . ALA A 1 310 ? 1.674 17.856 20.243 1.00 92.19 310 ALA A N 1
ATOM 2349 C CA . ALA A 1 310 ? 2.285 19.178 20.396 1.00 92.19 310 ALA A CA 1
ATOM 2350 C C . ALA A 1 310 ? 2.366 19.932 19.053 1.00 92.19 310 ALA A C 1
ATOM 2352 O O . ALA A 1 310 ? 2.131 21.140 18.996 1.00 92.19 310 ALA A O 1
ATOM 2353 N N . SER A 1 311 ? 2.651 19.219 17.962 1.00 92.12 311 SER A N 1
ATOM 2354 C CA . SER A 1 311 ? 2.694 19.778 16.606 1.00 92.12 311 SER A CA 1
ATOM 2355 C C . SER A 1 311 ? 1.308 20.187 16.104 1.00 92.12 311 SER A C 1
ATOM 2357 O O . SER A 1 311 ? 1.189 21.238 15.475 1.00 92.12 311 SER A O 1
ATOM 2359 N N . LEU A 1 312 ? 0.254 19.430 16.436 1.00 91.50 312 LEU A N 1
ATOM 2360 C CA . LEU A 1 312 ? -1.135 19.827 16.191 1.00 91.50 312 LEU A CA 1
ATOM 2361 C C . LEU A 1 312 ? -1.457 21.142 16.910 1.00 91.50 312 LEU A C 1
ATOM 2363 O O . LEU A 1 312 ? -1.912 22.093 16.278 1.00 91.50 312 LEU A O 1
ATOM 2367 N N . MET A 1 313 ? -1.172 21.217 18.213 1.00 93.62 313 MET A N 1
ATOM 2368 C CA . MET A 1 313 ? -1.500 22.383 19.041 1.00 93.62 313 MET A CA 1
ATOM 2369 C C . MET A 1 313 ? -0.763 23.654 18.600 1.00 93.62 313 MET A C 1
ATOM 2371 O O . MET A 1 313 ? -1.347 24.736 18.603 1.00 93.62 313 MET A O 1
ATOM 2375 N N . ASN A 1 314 ? 0.506 23.533 18.201 1.00 92.12 314 ASN A N 1
ATOM 2376 C CA . ASN A 1 314 ? 1.338 24.680 17.825 1.00 92.12 314 ASN A CA 1
ATOM 2377 C C . ASN A 1 314 ? 1.223 25.057 16.341 1.00 92.12 314 ASN A C 1
ATOM 2379 O O . ASN A 1 314 ? 1.414 26.217 15.979 1.00 92.12 314 ASN A O 1
ATOM 2383 N N . GLY A 1 315 ? 0.963 24.080 15.470 1.00 88.69 315 GLY A N 1
ATOM 2384 C CA . GLY A 1 315 ? 1.019 24.244 14.017 1.00 88.69 315 GLY A CA 1
ATOM 2385 C C . GLY A 1 315 ? -0.336 24.403 13.331 1.00 88.69 315 GLY A C 1
ATOM 2386 O O . GLY A 1 315 ? -0.361 24.730 12.139 1.00 88.69 315 GLY A O 1
ATOM 2387 N N . ILE A 1 316 ? -1.443 24.148 14.046 1.00 92.06 316 ILE A N 1
ATOM 2388 C CA . ILE A 1 316 ? -2.799 24.087 13.480 1.00 92.06 316 ILE A CA 1
ATOM 2389 C C . ILE A 1 316 ? -3.800 24.821 14.395 1.00 92.06 316 ILE A C 1
ATOM 2391 O O . ILE A 1 316 ? -4.480 24.201 15.220 1.00 92.06 316 ILE A O 1
ATOM 2395 N N . PRO A 1 317 ? -3.918 26.158 14.262 1.00 91.38 317 PRO A N 1
ATOM 2396 C CA . PRO A 1 317 ? -4.735 26.979 15.156 1.00 91.38 317 PRO A CA 1
ATOM 2397 C C . PRO A 1 317 ? -6.216 26.585 15.196 1.00 91.38 317 PRO A C 1
ATOM 2399 O O . PRO A 1 317 ? -6.841 26.658 16.253 1.00 91.38 317 PRO A O 1
ATOM 2402 N N . SER A 1 318 ? -6.788 26.164 14.063 1.00 92.62 318 SER A N 1
ATOM 2403 C CA . SER A 1 318 ? -8.194 25.741 13.984 1.00 92.62 318 SER A CA 1
ATOM 2404 C C . SER A 1 318 ? -8.502 24.566 14.924 1.00 92.62 318 SER A C 1
ATOM 2406 O O . SER A 1 318 ? -9.490 24.616 15.656 1.00 92.62 318 SER A O 1
ATOM 2408 N N . VAL A 1 319 ? -7.618 23.567 14.966 1.00 92.69 319 VAL A N 1
ATOM 2409 C CA . VAL A 1 319 ? -7.728 22.370 15.815 1.00 92.69 319 VAL A CA 1
ATOM 2410 C C . VAL A 1 319 ? -7.451 22.705 17.278 1.00 92.69 319 VAL A C 1
ATOM 2412 O O . VAL A 1 319 ? -8.234 22.336 18.153 1.00 92.69 319 VAL A O 1
ATOM 2415 N N . ALA A 1 320 ? -6.385 23.464 17.554 1.00 93.12 320 ALA A N 1
ATOM 2416 C CA . ALA A 1 320 ? -6.032 23.874 18.913 1.00 93.12 320 ALA A CA 1
ATOM 2417 C C . ALA A 1 320 ? -7.189 24.616 19.607 1.00 93.12 320 ALA A C 1
ATOM 2419 O O . ALA A 1 320 ? -7.533 24.323 20.754 1.00 93.12 320 ALA A O 1
ATOM 2420 N N . ASN A 1 321 ? -7.837 25.538 18.887 1.00 92.06 321 ASN A N 1
ATOM 2421 C CA . ASN A 1 321 ? -8.982 26.292 19.391 1.00 92.06 321 ASN A CA 1
ATOM 2422 C C . ASN A 1 321 ? -10.174 25.393 19.746 1.00 92.06 321 ASN A C 1
ATOM 2424 O O . ASN A 1 321 ? -10.833 25.635 20.759 1.00 92.06 321 ASN A O 1
ATOM 2428 N N . GLU A 1 322 ? -10.452 24.359 18.949 1.00 91.88 322 GLU A N 1
ATOM 2429 C CA . GLU A 1 322 ? -11.559 23.438 19.220 1.00 91.88 322 GLU A CA 1
ATOM 2430 C C . GLU A 1 322 ? -11.263 22.546 20.438 1.00 91.88 322 GLU A C 1
ATOM 2432 O O . GLU A 1 322 ? -12.128 22.377 21.300 1.00 91.88 322 GLU A O 1
ATOM 2437 N N . ILE A 1 323 ? -10.015 22.086 20.603 1.00 91.44 323 ILE A N 1
ATOM 2438 C CA . ILE A 1 323 ? -9.582 21.351 21.805 1.00 91.44 323 ILE A CA 1
ATOM 2439 C C . ILE A 1 323 ? -9.745 22.216 23.059 1.00 91.44 323 ILE A C 1
ATOM 2441 O O . ILE A 1 323 ? -10.357 21.778 24.038 1.00 91.44 323 ILE A O 1
ATOM 2445 N N . PHE A 1 324 ? -9.254 23.459 23.038 1.00 90.19 324 PHE A N 1
ATOM 2446 C CA . PHE A 1 324 ? -9.391 24.368 24.179 1.00 90.19 324 PHE A CA 1
ATOM 2447 C C . PHE A 1 324 ? -10.853 24.675 24.508 1.00 90.19 324 PHE A C 1
ATOM 2449 O O . PHE A 1 324 ? -11.231 24.714 25.684 1.00 90.19 324 PHE A O 1
ATOM 2456 N N . ARG A 1 325 ? -11.693 24.853 23.485 1.00 87.88 325 ARG A N 1
ATOM 2457 C CA . ARG A 1 325 ? -13.130 25.062 23.662 1.00 87.88 325 ARG A CA 1
ATOM 2458 C C . ARG A 1 325 ? -13.787 23.867 24.352 1.00 87.88 325 ARG A C 1
ATOM 2460 O O . ARG A 1 325 ? -14.481 24.060 25.353 1.00 87.88 325 ARG A O 1
ATOM 2467 N N . ALA A 1 326 ? -13.543 22.654 23.864 1.00 84.69 326 ALA A N 1
ATOM 2468 C CA . ALA A 1 326 ? -14.116 21.442 24.439 1.00 84.69 326 ALA A CA 1
ATOM 2469 C C . ALA A 1 326 ? -13.660 21.214 25.888 1.00 84.69 326 ALA A C 1
ATOM 2471 O O . ALA A 1 326 ? -14.466 20.841 26.742 1.00 84.69 326 ALA A O 1
ATOM 2472 N N . LEU A 1 327 ? -12.394 21.502 26.210 1.00 84.25 327 LEU A N 1
ATOM 2473 C CA . LEU A 1 327 ? -11.896 21.443 27.587 1.00 84.25 327 LEU A CA 1
ATOM 2474 C C . LEU A 1 327 ? -12.600 22.441 28.511 1.00 84.25 327 LEU A C 1
ATOM 2476 O O . LEU A 1 327 ? -12.956 22.097 29.643 1.00 84.25 327 LEU A O 1
ATOM 2480 N N . ALA A 1 328 ? -12.838 23.666 28.037 1.00 83.56 328 ALA A N 1
ATOM 2481 C CA . ALA A 1 328 ? -13.581 24.669 28.794 1.00 83.56 328 ALA A CA 1
ATOM 2482 C C . ALA A 1 328 ? -15.042 24.243 29.033 1.00 83.56 328 ALA A C 1
ATOM 2484 O O . ALA A 1 328 ? -15.586 24.483 30.112 1.00 83.56 328 ALA A O 1
ATOM 2485 N N . GLU A 1 329 ? -15.675 23.586 28.058 1.00 80.69 329 GLU A N 1
ATOM 2486 C CA . GLU A 1 329 ? -17.022 23.018 28.189 1.00 80.69 329 GLU A CA 1
ATOM 2487 C C . GLU A 1 329 ? -17.059 21.855 29.194 1.00 80.69 329 GLU A C 1
ATOM 2489 O O . GLU A 1 329 ? -17.897 21.855 30.099 1.00 80.69 329 GLU A O 1
ATOM 2494 N N . ARG A 1 330 ? -16.091 20.930 29.135 1.00 74.44 330 ARG A N 1
ATOM 2495 C CA . ARG A 1 330 ? -15.967 19.809 30.085 1.00 74.44 330 ARG A CA 1
ATOM 2496 C C . ARG A 1 330 ? -15.757 20.294 31.526 1.00 74.44 330 ARG A C 1
ATOM 2498 O O . ARG A 1 330 ? -16.436 19.813 32.431 1.00 74.44 330 ARG A O 1
ATOM 2505 N N . LYS A 1 331 ? -14.911 21.310 31.759 1.00 69.81 331 LYS A N 1
ATOM 2506 C CA . LYS A 1 331 ? -14.696 21.898 33.104 1.00 69.81 331 LYS A CA 1
ATOM 2507 C C . LYS A 1 331 ? -15.947 22.567 33.689 1.00 69.81 331 LYS A C 1
ATOM 2509 O O . LYS A 1 331 ? -16.066 22.646 34.911 1.00 69.81 331 LYS A O 1
ATOM 2514 N N . ARG A 1 332 ? -16.884 23.034 32.856 1.00 67.69 332 ARG A N 1
ATOM 2515 C CA . ARG A 1 332 ? -18.172 23.582 33.321 1.00 67.69 332 ARG A CA 1
ATOM 2516 C C . ARG A 1 332 ? -19.153 22.489 33.746 1.00 67.69 332 ARG A C 1
ATOM 2518 O O . ARG A 1 332 ? -19.875 22.691 34.716 1.00 67.69 332 ARG A O 1
ATOM 2525 N N . ASN A 1 333 ? -19.134 21.339 33.075 1.00 59.16 333 ASN A N 1
ATOM 2526 C CA . ASN A 1 333 ? -20.057 20.236 33.352 1.00 59.16 333 ASN A CA 1
ATOM 2527 C C . ASN A 1 333 ? -19.658 19.385 34.570 1.00 59.16 333 ASN A C 1
ATOM 2529 O O . ASN A 1 333 ? -20.524 18.764 35.162 1.00 59.16 333 ASN A O 1
ATOM 2533 N N . VAL A 1 334 ? -18.385 19.403 34.986 1.00 55.97 334 VAL A N 1
ATOM 2534 C CA . VAL A 1 334 ? -17.901 18.710 36.205 1.00 55.97 334 VAL A CA 1
ATOM 2535 C C . VAL A 1 334 ? -18.211 19.489 37.500 1.00 55.97 334 VAL A C 1
ATOM 2537 O O . VAL A 1 334 ? -18.073 18.956 38.595 1.00 55.97 334 VAL A O 1
ATOM 2540 N N . LYS A 1 335 ? -18.629 20.762 37.406 1.00 43.38 335 LYS A N 1
ATOM 2541 C CA . LYS A 1 335 ? -18.982 21.611 38.565 1.00 43.38 335 LYS A CA 1
ATOM 2542 C C . LYS A 1 335 ? -20.483 21.616 38.913 1.00 43.38 335 LYS A C 1
ATOM 2544 O O . LYS A 1 335 ? -20.900 22.442 39.724 1.00 43.38 335 LYS A O 1
ATOM 2549 N N . ARG A 1 336 ? -21.285 20.749 38.296 1.00 35.91 336 ARG A N 1
ATOM 2550 C CA . ARG A 1 336 ? -22.688 20.482 38.646 1.00 35.91 336 ARG A CA 1
ATOM 2551 C C . ARG A 1 336 ? -22.815 19.050 39.131 1.00 35.91 336 ARG A C 1
ATOM 2553 O O . ARG A 1 336 ? -23.656 18.847 40.027 1.00 35.91 336 ARG A O 1
#

Radius of gyration: 26.04 Å; Cα contacts (8 Å, |Δi|>4): 572; chains: 1; bounding box: 55×54×74 Å